Protein AF-A0A8H7ABP0-F1 (afdb_monomer_lite)

Sequence (298 aa):
MIPATPSRASLPRQNARRTTQRLSIVQRPTELKRESGHSTSSGRISKQDRQRINWAAEYSQHLEEQARLSRTAQESWFADISRELRLREEQQNELLELASEERDRLRAEEKERFLRLQEDQRAWQRAILAEAAERRRLEAEEAERLRRERLRECAVCLEEIDMGVMVEVPCTHWYCRTHLRGTSLRLPELSIAPRARLQQFPTCCLIFERRVDVGLTLHHPVKLASCQSHGYRLHCPAHVKSQVEDTNIQRLKTDLLVELEVESRGRSGDKRRDCLIFVLLYLIVYIVLSLWSQLRFG

Secondary structure (DSSP, 8-state):
-PPPPPP-------------------PPPP----------------HHHHHHHHHHHHHHHHHHHHHHHHHHHHHHHHHHHHHHHHHHHHHHHHHHHHHHHHHHHHHHHHHHHHHHHHHHHHHHHHHHHHHHHHHHHHHHHHHHHHHHHHEEE-TTT--EEEGGGEEE-TTS-EEEHHHHHH-S-----------S---------------------------------------------S-HHHHHHHHHHHHHHHHHHHHHTTS-HHHHHHHHHHHHHHHHHHHHHHHHHHHHH-

Radius of gyration: 58.81 Å; chains: 1; bounding box: 111×49×181 Å

pLDDT: mean 70.73, std 24.66, range [27.72, 98.44]

Organism: NCBI:txid364733

Structure (mmCIF, N/CA/C/O backbone):
data_AF-A0A8H7ABP0-F1
#
_entry.id   AF-A0A8H7ABP0-F1
#
loop_
_atom_site.group_PDB
_atom_site.id
_atom_site.type_symbol
_atom_site.label_atom_id
_atom_site.label_alt_id
_atom_site.label_comp_id
_atom_site.label_asym_id
_atom_site.label_entity_id
_atom_site.label_seq_id
_atom_site.pdbx_PDB_ins_code
_atom_site.Cartn_x
_atom_site.Cartn_y
_atom_site.Cartn_z
_atom_site.occupancy
_atom_site.B_iso_or_equiv
_atom_site.auth_seq_id
_atom_site.auth_comp_id
_atom_site.auth_asym_id
_atom_site.auth_atom_id
_atom_site.pdbx_PDB_model_num
ATOM 1 N N . MET A 1 1 ? 5.976 7.243 17.526 1.00 44.09 1 MET A N 1
ATOM 2 C CA . MET A 1 1 ? 7.218 7.739 16.899 1.00 44.09 1 MET A CA 1
ATOM 3 C C . MET A 1 1 ? 7.015 7.695 15.398 1.00 44.09 1 MET A C 1
ATOM 5 O O . MET A 1 1 ? 6.934 6.613 14.840 1.00 44.09 1 MET A O 1
ATOM 9 N N . ILE A 1 2 ? 6.793 8.855 14.784 1.00 41.03 2 ILE A N 1
ATOM 10 C CA . ILE A 1 2 ? 6.596 8.994 13.337 1.00 41.03 2 ILE A CA 1
ATOM 11 C C . ILE A 1 2 ? 7.986 9.282 12.761 1.00 41.03 2 ILE A C 1
ATOM 13 O O . ILE A 1 2 ? 8.600 10.252 13.212 1.00 41.03 2 ILE A O 1
ATOM 17 N N . PRO A 1 3 ? 8.530 8.462 11.847 1.00 49.78 3 PRO A N 1
ATOM 18 C CA . PRO A 1 3 ? 9.816 8.772 11.252 1.00 49.78 3 PRO A CA 1
ATOM 19 C C . PRO A 1 3 ? 9.667 10.032 10.399 1.00 49.78 3 PRO A C 1
ATOM 21 O O . PRO A 1 3 ? 8.786 10.131 9.544 1.00 49.78 3 PRO A O 1
ATOM 24 N N . ALA A 1 4 ? 10.516 11.016 10.688 1.00 45.12 4 ALA A N 1
ATOM 25 C CA . ALA A 1 4 ? 10.617 12.248 9.931 1.00 45.12 4 ALA A CA 1
ATOM 26 C C . ALA A 1 4 ? 10.899 11.919 8.458 1.00 45.12 4 ALA A C 1
ATOM 28 O O . ALA A 1 4 ? 11.888 11.268 8.126 1.00 45.12 4 ALA A O 1
ATOM 29 N N . THR A 1 5 ? 10.011 12.372 7.579 1.00 49.75 5 THR A N 1
ATOM 30 C CA . THR A 1 5 ? 10.200 12.348 6.128 1.00 49.75 5 THR A CA 1
ATOM 31 C C . THR A 1 5 ? 11.489 13.090 5.767 1.00 49.75 5 THR A C 1
ATOM 33 O O . THR A 1 5 ? 11.638 14.245 6.184 1.00 49.75 5 THR A O 1
ATOM 36 N N . PRO A 1 6 ? 12.413 12.493 4.992 1.00 53.75 6 PRO A N 1
ATOM 37 C CA . PRO A 1 6 ? 13.604 13.199 4.562 1.00 53.75 6 PRO A CA 1
ATOM 38 C C . PRO A 1 6 ? 13.204 14.339 3.626 1.00 53.75 6 PRO A C 1
ATOM 40 O O . PRO A 1 6 ? 12.490 14.164 2.636 1.00 53.75 6 PRO A O 1
ATOM 43 N N . SER A 1 7 ? 13.656 15.527 4.012 1.00 50.62 7 SER A N 1
ATOM 44 C CA . SER A 1 7 ? 13.467 16.779 3.302 1.00 50.62 7 SER A CA 1
ATOM 45 C C . SER A 1 7 ? 13.967 16.658 1.864 1.00 50.62 7 SER A C 1
ATOM 47 O O . SER A 1 7 ? 15.063 16.164 1.601 1.00 50.62 7 SER A O 1
ATOM 49 N N . ARG A 1 8 ? 13.114 17.112 0.947 1.00 44.94 8 ARG A N 1
ATOM 50 C CA . ARG A 1 8 ? 13.288 17.200 -0.503 1.00 44.94 8 ARG A CA 1
ATOM 51 C C . ARG A 1 8 ? 14.661 17.803 -0.832 1.00 44.94 8 ARG A C 1
ATOM 53 O O . ARG A 1 8 ? 14.837 19.018 -0.808 1.00 44.94 8 ARG A O 1
ATOM 60 N N . ALA A 1 9 ? 15.631 16.947 -1.140 1.00 46.09 9 ALA A N 1
ATOM 61 C CA . ALA A 1 9 ? 16.901 17.366 -1.706 1.00 46.09 9 ALA A CA 1
ATOM 62 C C . ALA A 1 9 ? 16.632 17.921 -3.109 1.00 46.09 9 ALA A C 1
ATOM 64 O O . ALA A 1 9 ? 16.287 17.197 -4.043 1.00 46.09 9 ALA A O 1
ATOM 65 N N . SER A 1 10 ? 16.735 19.238 -3.221 1.00 47.19 10 SER A N 1
ATOM 66 C CA . SER A 1 10 ? 16.724 19.990 -4.466 1.00 47.19 10 SER A CA 1
ATOM 67 C C . SER A 1 10 ? 17.838 19.463 -5.369 1.00 47.19 10 SER A C 1
ATOM 69 O O . SER A 1 10 ? 19.011 19.766 -5.160 1.00 47.19 10 SER A O 1
ATOM 71 N N . LEU A 1 11 ? 17.481 18.649 -6.363 1.00 48.25 11 LEU A N 1
ATOM 72 C CA . LEU A 1 11 ? 18.415 18.239 -7.406 1.00 48.25 11 LEU A CA 1
ATOM 73 C C . LEU A 1 11 ? 18.955 19.497 -8.107 1.00 48.25 11 LEU A C 1
ATOM 75 O O . LEU A 1 11 ? 18.164 20.376 -8.475 1.00 48.25 11 LEU A O 1
ATOM 79 N N . PRO A 1 12 ? 20.277 19.614 -8.314 1.00 46.94 12 PRO A N 1
ATOM 80 C CA . PRO A 1 12 ? 20.826 20.717 -9.075 1.00 46.94 12 PRO A CA 1
ATOM 81 C C . PRO A 1 12 ? 20.310 20.610 -10.511 1.00 46.94 12 PRO A C 1
ATOM 83 O O . PRO A 1 12 ? 20.531 19.609 -11.193 1.00 46.94 12 PRO A O 1
ATOM 86 N N . ARG A 1 13 ? 19.618 21.662 -10.968 1.00 49.16 13 ARG A N 1
ATOM 87 C CA . ARG A 1 13 ? 19.337 21.929 -12.383 1.00 49.16 13 ARG A CA 1
ATOM 88 C C . ARG A 1 13 ? 20.673 21.937 -13.126 1.00 49.16 13 ARG A C 1
ATOM 90 O O . ARG A 1 13 ? 21.340 22.966 -13.223 1.00 49.16 13 ARG A O 1
ATOM 97 N N . GLN A 1 14 ? 21.080 20.781 -13.635 1.00 46.44 14 GLN A N 1
ATOM 98 C CA . GLN A 1 14 ? 22.127 20.709 -14.632 1.00 46.44 14 GLN A CA 1
ATOM 99 C C . GLN A 1 14 ? 21.570 21.382 -15.877 1.00 46.44 14 GLN A C 1
ATOM 101 O O . GLN A 1 14 ? 20.680 20.872 -16.556 1.00 46.44 14 GLN A O 1
ATOM 106 N N . ASN A 1 15 ? 22.065 22.592 -16.118 1.00 47.31 15 ASN A N 1
ATOM 107 C CA . ASN A 1 15 ? 21.940 23.273 -17.386 1.00 47.31 15 ASN A CA 1
ATOM 108 C C . ASN A 1 15 ? 22.426 22.311 -18.470 1.00 47.31 15 ASN A C 1
ATOM 110 O O . ASN A 1 15 ? 23.631 22.139 -18.655 1.00 47.31 15 ASN A O 1
ATOM 114 N N . ALA A 1 16 ? 21.479 21.699 -19.178 1.00 51.75 16 ALA A N 1
ATOM 115 C CA . ALA A 1 16 ? 21.703 21.076 -20.464 1.00 51.75 16 ALA A CA 1
ATOM 116 C C . ALA A 1 16 ? 22.186 22.179 -21.413 1.00 51.75 16 ALA A C 1
ATOM 118 O O . ALA A 1 16 ? 21.412 22.801 -22.142 1.00 51.75 16 ALA A O 1
ATOM 119 N N . ARG A 1 17 ? 23.490 22.471 -21.360 1.00 50.91 17 ARG A N 1
ATOM 120 C CA . ARG A 1 17 ? 24.199 23.159 -22.427 1.00 50.91 17 ARG A CA 1
ATOM 121 C C . ARG A 1 17 ? 24.064 22.251 -23.638 1.00 50.91 17 ARG A C 1
ATOM 123 O O . ARG A 1 17 ? 24.854 21.337 -23.835 1.00 50.91 17 ARG A O 1
ATOM 130 N N . ARG A 1 18 ? 23.015 22.508 -24.420 1.00 48.19 18 ARG A N 1
ATOM 131 C CA . ARG A 1 18 ? 22.922 22.164 -25.833 1.00 48.19 18 ARG A CA 1
ATOM 132 C C . ARG A 1 18 ? 24.178 22.710 -26.503 1.00 48.19 18 ARG A C 1
ATOM 134 O O . ARG A 1 18 ? 24.207 23.841 -26.976 1.00 48.19 18 ARG A O 1
ATOM 141 N N . THR A 1 19 ? 25.222 21.901 -26.557 1.00 50.91 19 THR A N 1
ATOM 142 C CA . THR A 1 19 ? 26.190 21.941 -27.641 1.00 50.91 19 THR A CA 1
ATOM 143 C C . THR A 1 19 ? 25.444 21.475 -28.883 1.00 50.91 19 THR A C 1
ATOM 145 O O . THR A 1 19 ? 25.534 20.331 -29.314 1.00 50.91 19 THR A O 1
ATOM 148 N N . THR A 1 20 ? 24.662 22.379 -29.474 1.00 53.16 20 THR A N 1
ATOM 149 C CA . THR A 1 20 ? 24.392 22.332 -30.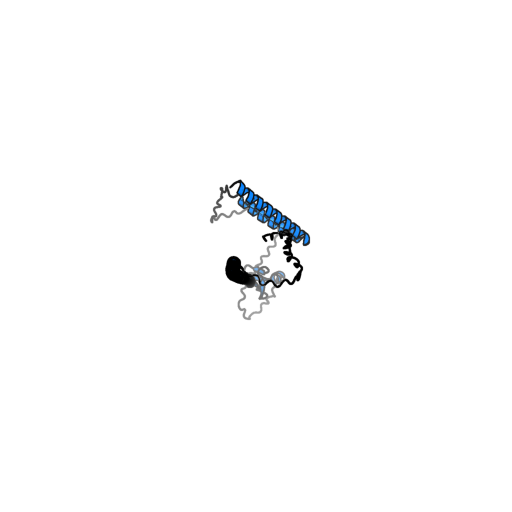907 1.00 53.16 20 THR A CA 1
ATOM 150 C C . THR A 1 20 ? 25.742 22.530 -31.585 1.00 53.16 20 THR A C 1
ATOM 152 O O . THR A 1 20 ? 26.124 23.653 -31.916 1.00 53.16 20 THR A O 1
ATOM 155 N N . GLN A 1 21 ? 26.513 21.447 -31.714 1.00 45.62 21 GLN A N 1
ATOM 156 C CA . GLN A 1 21 ? 27.584 21.386 -32.690 1.00 45.62 21 GLN A CA 1
ATOM 157 C C . GLN A 1 21 ? 26.910 21.602 -34.036 1.00 45.62 21 GLN A C 1
ATOM 159 O O . GLN A 1 21 ? 26.183 20.763 -34.563 1.00 45.62 21 GLN A O 1
ATOM 164 N N . ARG A 1 22 ? 27.089 22.827 -34.512 1.00 47.72 22 ARG A N 1
ATOM 165 C CA . ARG A 1 22 ? 26.776 23.302 -35.842 1.00 47.72 22 ARG A CA 1
ATOM 166 C C . ARG A 1 22 ? 27.575 22.404 -36.784 1.00 47.72 22 ARG A C 1
ATOM 168 O O . ARG A 1 22 ? 28.754 22.655 -37.008 1.00 47.72 22 ARG A O 1
ATOM 175 N N . LEU A 1 23 ? 26.963 21.313 -37.246 1.00 51.38 23 LEU A N 1
ATOM 176 C CA . LEU A 1 23 ? 27.492 20.526 -38.350 1.00 51.38 23 LEU A CA 1
ATOM 177 C C . LEU A 1 23 ? 27.651 21.505 -39.507 1.00 51.38 23 LEU A C 1
ATOM 179 O O . LEU A 1 23 ? 26.675 22.039 -40.037 1.00 51.38 23 LEU A O 1
ATOM 183 N N . SER A 1 24 ? 28.905 21.835 -39.786 1.00 46.03 24 SER A N 1
ATOM 184 C CA . SER A 1 24 ? 29.312 22.669 -40.896 1.00 46.03 24 SER A CA 1
ATOM 185 C C . SER A 1 24 ? 28.720 22.068 -42.156 1.00 46.03 24 SER A C 1
ATOM 187 O O . SER A 1 24 ? 29.074 20.962 -42.559 1.00 46.03 24 SER A O 1
ATOM 189 N N . ILE A 1 25 ? 27.787 22.817 -42.738 1.00 51.91 25 ILE A N 1
ATOM 190 C CA . ILE A 1 25 ? 27.328 22.677 -44.111 1.00 51.91 25 ILE A CA 1
ATOM 191 C C . ILE A 1 25 ? 28.587 22.517 -44.959 1.00 51.91 25 ILE A C 1
ATOM 193 O O . ILE A 1 25 ? 29.351 23.467 -45.127 1.00 51.91 25 ILE A O 1
ATOM 197 N N . VAL A 1 26 ? 28.828 21.295 -45.433 1.00 50.19 26 VAL A N 1
ATOM 198 C CA . VAL A 1 26 ? 29.791 21.027 -46.494 1.00 50.19 26 VAL A CA 1
ATOM 199 C C . VAL A 1 26 ? 29.291 21.837 -47.680 1.00 50.19 26 VAL A C 1
ATOM 201 O O . VAL A 1 26 ? 28.264 21.518 -48.283 1.00 50.19 26 VAL A O 1
ATOM 204 N N . GLN A 1 27 ? 29.950 22.969 -47.920 1.00 43.91 27 GLN A N 1
ATOM 205 C CA . GLN A 1 27 ? 29.676 23.837 -49.050 1.00 43.91 27 GLN A CA 1
ATOM 206 C C . GLN A 1 27 ? 29.772 22.982 -50.313 1.00 43.91 27 GLN A C 1
ATOM 208 O O . GLN A 1 27 ? 30.815 22.392 -50.597 1.00 43.91 27 GLN A O 1
ATOM 213 N N . ARG A 1 28 ? 28.656 22.879 -51.047 1.00 49.53 28 ARG A N 1
ATOM 214 C CA . ARG A 1 28 ? 28.658 22.337 -52.406 1.00 49.53 28 ARG A CA 1
ATOM 215 C C . ARG A 1 28 ? 29.726 23.095 -53.201 1.00 49.53 28 ARG A C 1
ATOM 217 O O . ARG A 1 28 ? 29.725 24.326 -53.128 1.00 49.53 28 ARG A O 1
ATOM 224 N N . PRO A 1 29 ? 30.603 22.407 -53.951 1.00 47.75 29 PRO A N 1
ATOM 225 C CA . PRO A 1 29 ? 31.518 23.084 -54.847 1.00 47.75 29 PRO A CA 1
ATOM 226 C C . PRO A 1 29 ? 30.701 23.956 -55.797 1.00 47.75 29 PRO A C 1
ATOM 228 O O . PRO A 1 29 ? 29.795 23.483 -56.486 1.00 47.75 29 PRO A O 1
ATOM 231 N N . THR A 1 30 ? 31.001 25.247 -55.749 1.00 50.84 30 THR A N 1
ATOM 232 C CA . THR A 1 30 ? 30.494 26.278 -56.642 1.00 50.84 30 THR A CA 1
ATOM 233 C C . THR A 1 30 ? 30.674 25.859 -58.092 1.00 50.84 30 THR A C 1
ATOM 235 O O . THR A 1 30 ? 31.717 25.335 -58.483 1.00 50.84 30 THR A O 1
ATOM 238 N N . GLU A 1 31 ? 29.620 26.116 -58.854 1.00 47.25 31 GLU A N 1
ATOM 239 C CA . GLU A 1 31 ? 29.464 25.937 -60.289 1.00 47.25 31 GLU A CA 1
ATOM 240 C C . GLU A 1 31 ? 30.758 26.230 -61.062 1.00 47.25 31 GLU A C 1
ATOM 242 O O . GLU A 1 31 ? 31.189 27.375 -61.213 1.00 47.25 31 GLU A O 1
ATOM 247 N N . LEU A 1 32 ? 31.370 25.171 -61.592 1.00 49.12 32 LEU A N 1
ATOM 248 C CA . LEU A 1 32 ? 32.322 25.292 -62.685 1.00 49.12 32 LEU A CA 1
ATOM 249 C C . LEU A 1 32 ? 31.561 25.854 -63.888 1.00 49.12 32 LEU A C 1
ATOM 251 O O . LEU A 1 32 ? 30.750 25.165 -64.511 1.00 49.12 32 LEU A O 1
ATOM 255 N N . LYS A 1 33 ? 31.821 27.135 -64.171 1.00 52.91 33 LYS A N 1
ATOM 256 C CA . LYS A 1 33 ? 31.511 27.831 -65.421 1.00 52.91 33 LYS A CA 1
ATOM 257 C C . LYS A 1 33 ? 31.665 26.865 -66.599 1.00 52.91 33 LYS A C 1
ATOM 259 O O . LYS A 1 33 ? 32.771 26.443 -66.930 1.00 52.91 33 LYS A O 1
ATOM 264 N N . ARG A 1 34 ? 30.539 26.532 -67.237 1.00 49.88 34 ARG A N 1
ATOM 265 C CA . ARG A 1 34 ? 30.502 25.917 -68.566 1.00 49.88 34 ARG A CA 1
ATOM 266 C C . ARG A 1 34 ? 31.052 26.931 -69.564 1.00 49.88 34 ARG A C 1
ATOM 268 O O . ARG A 1 34 ? 30.301 27.718 -70.128 1.00 49.88 34 ARG A O 1
ATOM 275 N N . GLU A 1 35 ? 32.359 26.910 -69.783 1.00 49.75 35 GLU A N 1
ATOM 276 C CA . GLU A 1 35 ? 32.931 27.464 -71.004 1.00 49.75 35 GLU A 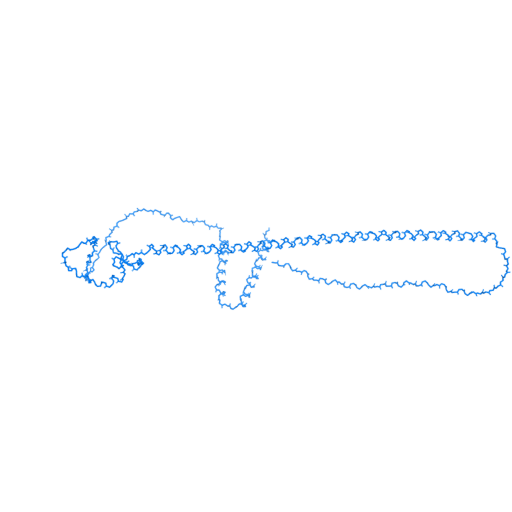CA 1
ATOM 277 C C . GLU A 1 35 ? 32.667 26.468 -72.134 1.00 49.75 35 GLU A C 1
ATOM 279 O O . GLU A 1 35 ? 33.360 25.473 -72.338 1.00 49.75 35 GLU A O 1
ATOM 284 N N . SER A 1 36 ? 31.564 26.716 -72.835 1.00 53.47 36 SER A N 1
ATOM 285 C CA . SER A 1 36 ? 31.189 26.066 -74.081 1.00 53.47 36 SER A CA 1
ATOM 286 C C . SER A 1 36 ? 32.113 26.534 -75.209 1.00 53.47 36 SER A C 1
ATOM 288 O O . SER A 1 36 ? 31.766 27.431 -75.973 1.00 53.47 36 SER A O 1
ATOM 290 N N . GLY A 1 37 ? 33.290 25.919 -75.316 1.00 49.00 37 GLY A N 1
ATOM 291 C CA . GLY A 1 37 ? 34.141 25.972 -76.502 1.00 49.00 37 GLY A CA 1
ATOM 292 C C . GLY A 1 37 ? 33.955 24.702 -77.328 1.00 49.00 37 GLY A C 1
ATOM 293 O O . GLY A 1 37 ? 34.506 23.657 -76.997 1.00 49.00 37 GLY A O 1
ATOM 294 N N . HIS A 1 38 ? 33.146 24.771 -78.385 1.00 53.97 38 HIS A N 1
ATOM 295 C CA . HIS A 1 38 ? 33.037 23.709 -79.382 1.00 53.97 38 HIS A CA 1
ATOM 296 C C . HIS A 1 38 ? 34.373 23.545 -80.122 1.00 53.97 38 HIS A C 1
ATOM 298 O O . HIS A 1 38 ? 34.728 24.367 -80.962 1.00 53.97 38 HIS A O 1
ATOM 304 N N . SER A 1 39 ? 35.083 22.449 -79.860 1.00 46.84 39 SER A N 1
ATOM 305 C CA . SER A 1 39 ? 36.036 21.868 -80.804 1.00 46.84 39 SER A CA 1
ATOM 306 C C . SER A 1 39 ? 35.695 20.388 -80.979 1.00 46.84 39 SER A C 1
ATOM 308 O O . SER A 1 39 ? 36.081 19.509 -80.213 1.00 46.84 39 SER A O 1
ATOM 310 N N . THR A 1 40 ? 34.896 20.099 -82.004 1.00 53.53 40 THR A N 1
ATOM 311 C CA . THR A 1 40 ? 34.613 18.738 -82.468 1.00 53.53 40 THR A CA 1
ATOM 312 C C . THR A 1 40 ? 35.857 18.173 -83.151 1.00 53.53 40 THR A C 1
ATOM 314 O O . THR A 1 40 ? 35.907 18.039 -84.371 1.00 53.53 40 THR A O 1
ATOM 317 N N . SER A 1 41 ? 36.892 17.863 -82.370 1.00 48.75 41 SER A N 1
ATOM 318 C CA . SER A 1 41 ? 37.949 16.961 -82.813 1.00 48.75 41 SER A CA 1
ATOM 319 C C . SER A 1 41 ? 37.571 15.558 -82.343 1.00 48.75 41 SER A C 1
ATOM 321 O O . SER A 1 41 ? 37.500 15.274 -81.149 1.00 48.75 41 SER A O 1
ATOM 323 N N . SER A 1 42 ? 37.237 14.686 -83.295 1.00 55.06 42 SER A N 1
ATOM 324 C CA . SER A 1 42 ? 36.991 13.259 -83.066 1.00 55.06 42 SER A CA 1
ATOM 325 C C . SER A 1 42 ? 38.315 12.577 -82.694 1.00 55.06 42 SER A C 1
ATOM 327 O O . SER A 1 42 ? 38.915 11.856 -83.494 1.00 55.06 42 SER A O 1
ATOM 329 N N . GLY A 1 43 ? 38.807 12.854 -81.486 1.00 57.06 43 GLY A N 1
ATOM 330 C CA . GLY A 1 43 ? 40.011 12.260 -80.930 1.00 57.06 43 GLY A CA 1
ATOM 331 C C . GLY A 1 43 ? 39.784 10.776 -80.671 1.00 57.06 43 GLY A C 1
ATOM 332 O O . GLY A 1 43 ? 38.929 10.395 -79.873 1.00 57.06 43 GLY A O 1
ATOM 333 N N . ARG A 1 44 ? 40.546 9.915 -81.354 1.00 71.62 44 ARG A N 1
ATOM 334 C CA . ARG A 1 44 ? 40.602 8.487 -81.024 1.00 71.62 44 ARG A CA 1
ATOM 335 C C . ARG A 1 44 ? 41.069 8.352 -79.574 1.00 71.62 44 ARG A C 1
ATOM 337 O O . ARG A 1 44 ? 42.236 8.586 -79.285 1.00 71.62 44 ARG A O 1
ATOM 344 N N . ILE A 1 45 ? 40.157 7.957 -78.688 1.00 75.50 45 ILE A N 1
ATOM 345 C CA . ILE A 1 45 ? 40.470 7.609 -77.298 1.00 75.50 45 ILE A CA 1
ATOM 346 C C . ILE A 1 45 ? 41.533 6.508 -77.316 1.00 75.50 45 ILE A C 1
ATOM 348 O O . ILE A 1 45 ? 41.327 5.456 -77.936 1.00 75.50 45 ILE A O 1
ATOM 352 N N . SER A 1 46 ? 42.665 6.757 -76.654 1.00 86.88 46 SER A N 1
ATOM 353 C CA . SER A 1 46 ? 43.754 5.787 -76.559 1.00 86.88 46 SER A CA 1
ATOM 354 C C . SER A 1 46 ? 43.272 4.515 -75.857 1.00 86.88 46 SER A C 1
ATOM 356 O O . SER A 1 46 ? 42.389 4.548 -74.996 1.00 86.88 46 SER A O 1
ATOM 358 N N . LYS A 1 47 ? 43.870 3.363 -76.183 1.00 88.12 47 LYS A N 1
ATOM 359 C CA . LYS A 1 47 ? 43.597 2.102 -75.466 1.00 88.12 47 LYS A CA 1
ATOM 360 C C . LYS A 1 47 ? 43.819 2.254 -73.955 1.00 88.12 47 LYS A C 1
ATOM 362 O O . LYS A 1 47 ? 43.066 1.679 -73.176 1.00 88.12 47 LYS A O 1
ATOM 367 N N . GLN A 1 48 ? 44.801 3.066 -73.562 1.00 88.62 48 GLN A N 1
ATOM 368 C CA . GLN A 1 48 ? 45.111 3.349 -72.163 1.00 88.62 48 GLN A CA 1
ATOM 369 C C . GLN A 1 48 ? 43.992 4.141 -71.467 1.00 88.62 48 GLN A C 1
ATOM 371 O O . GLN A 1 48 ? 43.636 3.833 -70.333 1.00 88.62 48 GLN A O 1
ATOM 376 N N . ASP A 1 49 ? 43.370 5.103 -72.153 1.00 88.69 49 ASP A N 1
ATOM 377 C CA . ASP A 1 49 ? 42.251 5.872 -71.595 1.00 88.69 49 ASP A CA 1
ATOM 378 C C . ASP A 1 49 ? 41.000 5.006 -71.433 1.00 88.69 49 ASP A C 1
ATOM 380 O O . ASP A 1 49 ? 40.315 5.102 -70.418 1.00 88.69 49 ASP A O 1
ATOM 384 N N . ARG A 1 50 ? 40.740 4.085 -72.374 1.00 87.06 50 ARG A N 1
ATOM 385 C CA . ARG A 1 50 ? 39.654 3.098 -72.225 1.00 87.06 50 ARG A CA 1
ATOM 386 C C . ARG A 1 50 ? 39.853 2.209 -70.997 1.00 87.06 50 ARG A C 1
ATOM 388 O O . ARG A 1 50 ? 38.898 1.965 -70.272 1.00 87.06 50 ARG A O 1
ATOM 395 N N . GLN A 1 51 ? 41.083 1.762 -70.737 1.00 92.81 51 GLN A N 1
ATOM 396 C CA . GLN A 1 51 ? 41.396 0.975 -69.539 1.00 92.81 51 GLN A CA 1
ATOM 397 C C . GLN A 1 51 ? 41.185 1.780 -68.253 1.00 92.81 51 GLN A C 1
ATOM 399 O O . GLN A 1 51 ? 40.610 1.258 -67.304 1.00 92.81 51 GLN A O 1
ATOM 404 N N . ARG A 1 52 ? 41.583 3.059 -68.227 1.00 92.44 52 ARG A N 1
ATOM 405 C CA . ARG A 1 52 ? 41.355 3.936 -67.068 1.00 92.44 52 ARG A CA 1
ATOM 406 C C . ARG A 1 52 ? 39.871 4.193 -66.814 1.00 92.44 52 ARG A C 1
ATOM 408 O O . ARG A 1 52 ? 39.464 4.197 -65.658 1.00 92.44 52 ARG A O 1
ATOM 415 N N . ILE A 1 53 ? 39.074 4.384 -67.868 1.00 91.38 53 ILE A N 1
ATOM 416 C CA . ILE A 1 53 ? 37.618 4.564 -67.760 1.00 91.38 53 ILE A CA 1
ATOM 417 C C . ILE A 1 53 ? 36.960 3.292 -67.216 1.00 91.38 53 ILE A C 1
ATOM 419 O O . ILE A 1 53 ? 36.175 3.381 -66.277 1.00 91.38 53 ILE A O 1
ATOM 423 N N . ASN A 1 54 ? 37.312 2.118 -67.749 1.00 94.69 54 ASN A N 1
ATOM 424 C CA . ASN A 1 54 ? 36.769 0.845 -67.268 1.00 94.69 54 ASN A CA 1
ATOM 425 C C . ASN A 1 54 ? 37.156 0.584 -65.808 1.00 94.69 54 ASN A C 1
ATOM 427 O O . ASN A 1 54 ? 36.290 0.274 -64.999 1.00 94.69 54 ASN A O 1
ATOM 431 N N . TRP A 1 55 ? 38.425 0.800 -65.451 1.00 95.81 55 TRP A N 1
ATOM 432 C CA . TRP A 1 55 ? 38.888 0.659 -64.072 1.00 95.81 55 TRP A CA 1
ATOM 433 C C . TRP A 1 55 ? 38.171 1.626 -63.118 1.00 95.81 55 TRP A C 1
ATOM 435 O O . TRP A 1 55 ? 37.760 1.231 -62.032 1.00 95.81 55 TRP A O 1
ATOM 445 N N . ALA A 1 56 ? 37.965 2.884 -63.524 1.00 95.12 56 ALA A N 1
ATOM 446 C CA . ALA A 1 56 ? 37.225 3.855 -62.721 1.00 95.12 56 ALA A CA 1
ATOM 447 C C . ALA A 1 56 ? 35.748 3.458 -62.547 1.00 95.12 56 ALA A C 1
ATOM 449 O O . ALA A 1 56 ? 35.201 3.632 -61.459 1.00 95.12 56 ALA A O 1
ATOM 450 N N . ALA A 1 57 ? 35.120 2.896 -63.586 1.00 95.06 57 ALA A N 1
ATOM 451 C CA . ALA A 1 57 ? 33.757 2.381 -63.515 1.00 95.06 57 ALA A CA 1
ATOM 452 C C . ALA A 1 57 ? 33.658 1.183 -62.555 1.00 95.06 57 ALA A C 1
ATOM 454 O O . ALA A 1 57 ? 32.828 1.204 -61.648 1.00 95.06 57 ALA A O 1
ATOM 455 N N . GLU A 1 58 ? 34.546 0.195 -62.681 1.00 96.69 58 GLU A N 1
ATOM 456 C CA . GLU A 1 58 ? 34.617 -0.966 -61.779 1.00 96.69 58 GLU A CA 1
ATOM 457 C C . GLU A 1 58 ? 34.862 -0.541 -60.324 1.00 96.69 58 GLU A C 1
ATOM 459 O O . GLU A 1 58 ? 34.180 -1.000 -59.407 1.00 96.69 58 GLU A O 1
ATOM 464 N N . TYR A 1 59 ? 35.782 0.400 -60.100 1.00 96.06 59 TYR A N 1
ATOM 465 C CA . TYR A 1 59 ? 36.059 0.931 -58.768 1.00 96.06 59 TYR A CA 1
ATOM 466 C C . TYR A 1 59 ? 34.859 1.693 -58.185 1.00 96.06 59 TYR A C 1
ATOM 468 O O . TYR A 1 59 ? 34.538 1.529 -57.008 1.00 96.06 59 TYR A O 1
ATOM 476 N N . SER A 1 60 ? 34.153 2.488 -58.999 1.00 95.62 60 SER A N 1
ATOM 477 C CA . SER A 1 60 ? 32.935 3.181 -58.556 1.00 95.62 60 SER A CA 1
ATOM 478 C C . SER A 1 60 ? 31.822 2.205 -58.168 1.00 95.62 60 SER A C 1
ATOM 480 O O . SER A 1 60 ? 31.222 2.374 -57.110 1.00 95.62 60 SER A O 1
ATOM 482 N N . GLN A 1 61 ? 31.626 1.129 -58.940 1.00 96.62 61 GLN A N 1
ATOM 483 C CA . GLN A 1 61 ? 30.672 0.068 -58.605 1.00 96.62 61 GLN A CA 1
ATOM 484 C C . GLN A 1 61 ? 31.041 -0.629 -57.293 1.00 96.62 61 GLN A C 1
ATOM 486 O O . GLN A 1 61 ? 30.171 -0.876 -56.461 1.00 96.62 61 GLN A O 1
ATOM 491 N N . HIS A 1 62 ? 32.329 -0.899 -57.065 1.00 97.00 62 HIS A N 1
ATOM 492 C CA . HIS A 1 62 ? 32.792 -1.484 -55.807 1.00 97.00 62 HIS A CA 1
ATOM 493 C C . HIS A 1 62 ? 32.509 -0.568 -54.602 1.00 97.00 62 HIS A C 1
ATOM 495 O O . HIS A 1 62 ? 32.061 -1.040 -53.557 1.00 97.00 62 HIS A O 1
ATOM 501 N N . LEU A 1 63 ? 32.738 0.744 -54.729 1.00 96.88 63 LEU A N 1
ATOM 502 C CA . LEU A 1 63 ? 32.426 1.705 -53.664 1.00 96.88 63 LEU A CA 1
ATOM 503 C C . LEU A 1 63 ? 30.920 1.821 -53.404 1.00 96.88 63 LEU A C 1
ATOM 505 O O . LEU A 1 63 ? 30.506 1.902 -52.247 1.00 96.88 63 LEU A O 1
ATOM 509 N N . GLU A 1 64 ? 30.100 1.815 -54.455 1.00 97.31 64 GLU A N 1
ATOM 510 C CA . GLU A 1 64 ? 28.641 1.823 -54.327 1.00 97.31 64 GLU A CA 1
ATOM 511 C C . GLU A 1 64 ? 28.131 0.566 -53.619 1.00 97.31 64 GLU A C 1
ATOM 513 O O . GLU A 1 64 ? 27.296 0.670 -52.717 1.00 97.31 64 GLU A O 1
ATOM 518 N N . GLU A 1 65 ? 28.674 -0.604 -53.962 1.00 97.12 65 GLU A N 1
ATOM 519 C CA . GLU A 1 65 ? 28.324 -1.864 -53.310 1.00 97.12 65 GLU A CA 1
ATOM 520 C C . GLU A 1 65 ? 28.758 -1.871 -51.840 1.00 97.12 65 GLU A C 1
ATOM 522 O O . GLU A 1 65 ? 27.968 -2.218 -50.962 1.00 97.12 65 GLU A O 1
ATOM 527 N N . GLN A 1 66 ? 29.964 -1.385 -51.532 1.00 97.44 66 GLN A N 1
ATOM 528 C CA . GLN A 1 66 ? 30.429 -1.254 -50.151 1.00 97.44 66 GLN A CA 1
ATOM 529 C C . GLN A 1 66 ? 29.546 -0.290 -49.340 1.00 97.44 66 GLN A C 1
ATOM 531 O O . GLN A 1 66 ? 29.192 -0.592 -48.199 1.00 97.44 66 GLN A O 1
ATOM 536 N N . ALA A 1 67 ? 29.133 0.836 -49.931 1.00 97.06 67 ALA A N 1
ATOM 537 C CA . ALA A 1 67 ? 28.217 1.791 -49.306 1.00 97.06 67 ALA A CA 1
ATOM 538 C C . ALA A 1 67 ? 26.787 1.240 -49.159 1.00 97.06 67 ALA A C 1
ATOM 540 O O . ALA A 1 67 ? 26.033 1.655 -48.273 1.00 97.06 67 ALA A O 1
ATOM 541 N N . ARG A 1 68 ? 26.368 0.324 -50.037 1.00 97.88 68 ARG A N 1
ATOM 542 C CA . ARG A 1 68 ? 25.095 -0.393 -49.915 1.00 97.88 68 ARG A CA 1
ATOM 543 C C . ARG A 1 68 ? 25.146 -1.367 -48.743 1.00 97.88 68 ARG A C 1
ATOM 545 O O . ARG A 1 68 ? 24.291 -1.275 -47.867 1.00 97.88 68 ARG A O 1
ATOM 552 N N . LEU A 1 69 ? 26.182 -2.203 -48.679 1.00 97.62 69 LEU A N 1
ATOM 553 C CA . LEU A 1 69 ? 26.392 -3.166 -47.596 1.00 97.62 69 LEU A CA 1
ATOM 554 C C . LEU A 1 69 ? 26.528 -2.480 -46.231 1.00 97.62 69 LEU A C 1
ATOM 556 O O . LEU A 1 69 ? 25.945 -2.939 -45.248 1.00 97.62 69 LEU A O 1
ATOM 560 N N . SER A 1 70 ? 27.241 -1.351 -46.161 1.00 97.31 70 SER A N 1
ATOM 561 C CA . SER A 1 70 ? 27.374 -0.593 -44.915 1.00 97.31 70 SER A CA 1
ATOM 562 C C . SER A 1 70 ? 26.040 -0.008 -44.451 1.00 97.31 70 SER A C 1
ATOM 564 O O . SER A 1 70 ? 25.753 -0.039 -43.258 1.00 97.31 70 SER A O 1
ATOM 566 N N . ARG A 1 71 ? 25.204 0.494 -45.373 1.00 97.94 71 ARG A N 1
ATOM 567 C CA . ARG A 1 71 ? 23.864 1.006 -45.043 1.00 97.94 71 ARG A CA 1
ATOM 568 C C . ARG A 1 71 ? 22.953 -0.101 -44.536 1.00 97.94 71 ARG A C 1
ATOM 570 O O . ARG A 1 71 ? 22.358 0.065 -43.479 1.00 97.94 71 ARG A O 1
ATOM 577 N N . THR A 1 72 ? 22.912 -1.246 -45.215 1.00 97.44 72 THR A N 1
ATOM 578 C CA . THR A 1 72 ? 22.095 -2.382 -44.766 1.00 97.44 72 THR A CA 1
ATOM 579 C C . THR A 1 72 ? 22.549 -2.911 -43.407 1.00 97.44 72 THR A C 1
ATOM 581 O O . THR A 1 72 ? 21.710 -3.213 -42.565 1.00 97.44 72 THR A O 1
ATOM 584 N N . ALA A 1 73 ? 23.863 -2.967 -43.157 1.00 97.69 73 ALA A N 1
ATOM 585 C CA . ALA A 1 73 ? 24.405 -3.375 -41.860 1.00 97.69 73 ALA A CA 1
ATOM 586 C C . ALA A 1 73 ? 24.078 -2.362 -40.750 1.00 97.69 73 ALA A C 1
ATOM 588 O O . ALA A 1 73 ? 23.783 -2.739 -39.617 1.00 97.69 73 ALA A O 1
ATOM 589 N N . GLN A 1 74 ? 24.105 -1.066 -41.069 1.00 97.69 74 GLN A N 1
ATOM 590 C CA . GLN A 1 74 ? 23.733 -0.010 -40.134 1.00 97.69 74 GLN A CA 1
ATOM 591 C C . GLN A 1 74 ? 22.231 -0.047 -39.812 1.00 97.69 74 GLN A C 1
ATOM 593 O O . GLN A 1 74 ? 21.850 0.078 -38.650 1.00 97.69 74 GLN A O 1
ATOM 598 N N . GLU A 1 75 ? 21.378 -0.251 -40.815 1.00 97.69 75 GLU A N 1
ATOM 599 C CA . GLU A 1 75 ? 19.928 -0.387 -40.645 1.00 97.69 75 GLU A CA 1
ATOM 600 C C . GLU A 1 75 ? 19.566 -1.616 -39.807 1.00 97.69 75 GLU A C 1
ATOM 602 O O . GLU A 1 75 ? 18.765 -1.496 -38.877 1.00 97.69 75 GLU A O 1
ATOM 607 N N . SER A 1 76 ? 20.188 -2.773 -40.066 1.00 98.19 76 SER A N 1
ATOM 608 C CA . SER A 1 76 ? 19.961 -3.976 -39.257 1.00 98.19 76 SER A CA 1
ATOM 609 C C . SER A 1 76 ? 20.413 -3.772 -37.813 1.00 98.19 76 SER A C 1
ATOM 611 O O . SER A 1 76 ? 19.676 -4.097 -36.888 1.00 98.19 76 SER A O 1
ATOM 613 N N . TRP A 1 77 ? 21.576 -3.148 -37.609 1.00 97.69 77 TRP A N 1
ATOM 614 C CA . TRP A 1 77 ? 22.082 -2.839 -36.274 1.00 97.69 77 TRP A CA 1
ATOM 615 C C . TRP A 1 77 ? 21.145 -1.902 -35.496 1.00 97.69 77 TRP A C 1
ATOM 617 O O . TRP A 1 77 ? 20.831 -2.163 -34.334 1.00 97.69 77 TRP A O 1
ATOM 627 N N . PHE A 1 78 ? 20.625 -0.846 -36.134 1.00 98.31 78 PHE A N 1
ATOM 628 C CA . PHE A 1 78 ? 19.637 0.032 -35.500 1.00 98.31 78 PHE A CA 1
ATOM 629 C C . PHE A 1 78 ? 18.313 -0.677 -35.208 1.00 98.31 78 PHE A C 1
ATOM 631 O O . PHE A 1 78 ? 17.698 -0.404 -34.172 1.00 98.31 78 PHE A O 1
ATOM 638 N N . ALA A 1 79 ? 17.862 -1.570 -36.091 1.00 98.06 79 ALA A N 1
ATOM 639 C CA . ALA A 1 79 ? 16.654 -2.358 -35.873 1.00 98.06 79 ALA A CA 1
ATOM 640 C C . ALA A 1 79 ? 16.804 -3.294 -34.663 1.00 98.06 79 ALA A C 1
ATOM 642 O O . ALA A 1 79 ? 15.882 -3.386 -33.849 1.00 98.06 79 ALA A O 1
ATOM 643 N N . ASP A 1 80 ? 17.969 -3.925 -34.506 1.00 98.19 80 ASP A N 1
ATOM 644 C CA . ASP A 1 80 ? 18.263 -4.815 -33.383 1.00 98.19 80 ASP A CA 1
ATOM 645 C C . ASP A 1 80 ? 18.343 -4.046 -32.058 1.00 98.19 80 ASP A C 1
ATOM 647 O O . ASP A 1 80 ? 17.668 -4.418 -31.097 1.00 98.19 80 ASP A O 1
ATOM 651 N N . ILE A 1 81 ? 19.048 -2.909 -32.019 1.00 98.19 81 ILE A N 1
ATOM 652 C CA . ILE A 1 81 ? 19.081 -2.039 -30.829 1.00 98.19 81 ILE A CA 1
ATOM 653 C C . ILE A 1 81 ? 17.681 -1.549 -30.466 1.00 98.19 81 ILE A C 1
ATOM 655 O O . ILE A 1 81 ? 17.292 -1.560 -29.299 1.00 98.19 81 ILE A O 1
ATOM 659 N N . SER A 1 82 ? 16.899 -1.129 -31.461 1.00 98.12 82 SER A N 1
ATOM 660 C CA . SER A 1 82 ? 15.534 -0.652 -31.231 1.00 98.12 82 SER A CA 1
ATOM 661 C C . SER A 1 82 ? 14.634 -1.753 -30.672 1.00 98.12 82 SER A C 1
ATOM 663 O O . SER A 1 82 ? 13.730 -1.460 -29.892 1.00 98.12 82 SER A O 1
ATOM 665 N N . ARG A 1 83 ? 14.858 -3.012 -31.067 1.00 98.44 83 ARG A N 1
ATOM 666 C CA . ARG A 1 83 ? 14.149 -4.171 -30.518 1.00 98.44 83 ARG A CA 1
ATOM 667 C C . ARG A 1 83 ? 14.566 -4.438 -29.075 1.00 98.44 83 ARG A C 1
ATOM 669 O O . ARG A 1 83 ? 13.702 -4.630 -28.228 1.00 98.44 83 ARG A O 1
ATOM 676 N N . GLU A 1 84 ? 15.864 -4.408 -28.791 1.00 98.31 84 GLU A N 1
ATOM 677 C CA . GLU A 1 84 ? 16.384 -4.638 -27.441 1.00 98.31 84 GLU A CA 1
ATOM 678 C C . GLU A 1 84 ? 15.889 -3.578 -26.449 1.00 98.31 84 GLU A C 1
ATOM 680 O O . GLU A 1 84 ? 15.490 -3.909 -25.333 1.00 98.31 84 GLU A O 1
ATOM 685 N N . LEU A 1 85 ? 15.848 -2.308 -26.860 1.00 98.19 85 LEU A N 1
ATOM 686 C CA . LEU A 1 85 ? 15.327 -1.228 -26.021 1.00 98.19 85 LEU A CA 1
ATOM 687 C C . LEU A 1 85 ? 13.840 -1.407 -25.698 1.00 98.19 85 LEU A C 1
ATOM 689 O O . LEU A 1 85 ? 13.465 -1.225 -24.543 1.00 98.19 85 LEU A O 1
ATOM 693 N N . ARG A 1 86 ? 13.016 -1.819 -26.673 1.00 98.19 86 ARG A N 1
ATOM 694 C CA . ARG A 1 86 ? 11.593 -2.116 -26.428 1.00 98.19 86 ARG A CA 1
ATOM 695 C C . ARG A 1 86 ? 11.412 -3.261 -25.442 1.00 98.19 86 ARG A C 1
ATOM 697 O O . ARG A 1 86 ? 10.642 -3.123 -24.504 1.00 98.19 86 ARG A O 1
ATOM 704 N N . LEU A 1 87 ? 12.175 -4.344 -25.597 1.00 98.19 87 LEU A N 1
ATOM 705 C CA . LEU A 1 87 ? 12.117 -5.477 -24.670 1.00 98.19 87 LEU A CA 1
ATOM 706 C C . LEU A 1 87 ? 12.499 -5.066 -23.242 1.00 98.19 87 LEU A C 1
ATOM 708 O O . LEU A 1 87 ? 11.867 -5.498 -22.284 1.00 98.19 87 LEU A O 1
ATOM 712 N N . ARG A 1 88 ? 13.511 -4.205 -23.082 1.00 97.62 88 ARG A N 1
ATOM 713 C CA . ARG A 1 88 ? 13.888 -3.681 -21.759 1.00 97.62 88 ARG A CA 1
ATOM 714 C C . ARG A 1 88 ? 12.811 -2.778 -21.163 1.00 97.62 88 ARG A C 1
ATOM 716 O O . ARG A 1 88 ? 12.591 -2.833 -19.958 1.00 97.62 88 ARG A O 1
ATOM 723 N N . GLU A 1 89 ? 12.166 -1.949 -21.976 1.00 97.94 89 GLU A N 1
ATOM 724 C CA . GLU A 1 89 ? 11.062 -1.091 -21.536 1.00 97.94 89 GLU A CA 1
ATOM 725 C C . GLU A 1 89 ? 9.844 -1.923 -21.111 1.00 97.94 89 GLU A C 1
ATOM 727 O O . GLU A 1 89 ? 9.289 -1.688 -20.041 1.00 97.94 89 GLU A O 1
ATOM 732 N N . GLU A 1 90 ? 9.482 -2.948 -21.885 1.00 97.94 90 GLU A N 1
ATOM 733 C CA . GLU A 1 90 ? 8.422 -3.903 -21.542 1.00 97.94 90 GLU A CA 1
ATOM 734 C C . GLU A 1 90 ? 8.720 -4.614 -20.214 1.00 97.94 90 GLU A C 1
ATOM 736 O O . GLU A 1 90 ? 7.878 -4.609 -19.318 1.00 97.94 90 GLU A O 1
ATOM 741 N N . GLN A 1 91 ? 9.945 -5.120 -20.031 1.00 98.25 91 GLN A N 1
ATOM 742 C CA . GLN A 1 91 ? 10.374 -5.739 -18.770 1.00 98.25 91 GLN A CA 1
ATOM 743 C C . GLN A 1 91 ? 10.322 -4.766 -17.584 1.00 98.25 91 GLN A C 1
ATOM 745 O O . GLN A 1 91 ? 9.946 -5.149 -16.476 1.00 98.25 91 GLN A O 1
ATOM 750 N N . GLN A 1 92 ? 10.700 -3.500 -17.783 1.00 97.69 92 GLN A N 1
ATOM 751 C CA . GLN A 1 92 ? 10.602 -2.491 -16.727 1.00 97.69 92 GLN A CA 1
ATOM 752 C C . GLN A 1 92 ? 9.149 -2.183 -16.367 1.00 97.69 92 GLN A C 1
ATOM 754 O O . GLN A 1 92 ? 8.836 -2.055 -15.184 1.00 97.69 92 GLN A O 1
ATOM 759 N N . ASN A 1 93 ? 8.268 -2.090 -17.362 1.00 98.06 93 ASN A N 1
ATOM 760 C CA . ASN A 1 93 ? 6.849 -1.846 -17.137 1.00 98.06 93 ASN A CA 1
ATOM 761 C C . ASN A 1 93 ? 6.193 -3.009 -16.383 1.00 98.06 93 ASN A C 1
ATOM 763 O O . ASN A 1 93 ? 5.477 -2.758 -15.418 1.00 98.06 93 ASN A O 1
ATOM 767 N N . GLU A 1 94 ? 6.511 -4.256 -16.737 1.00 98.19 94 GLU A N 1
ATOM 768 C CA . GLU A 1 94 ? 6.015 -5.448 -16.035 1.00 98.19 94 GLU A CA 1
ATOM 769 C C . GLU A 1 94 ? 6.459 -5.467 -14.562 1.00 98.19 94 GLU A C 1
ATOM 771 O O . GLU A 1 94 ? 5.654 -5.687 -13.658 1.00 98.19 94 GLU A O 1
ATOM 776 N N . LEU A 1 95 ? 7.727 -5.144 -14.281 1.00 98.19 95 LEU A N 1
ATOM 777 C CA . LEU A 1 95 ? 8.220 -5.046 -12.902 1.00 98.19 95 LEU A CA 1
ATOM 778 C C . LEU A 1 95 ? 7.524 -3.937 -12.101 1.00 98.19 95 LEU A C 1
ATOM 780 O O . LEU A 1 95 ? 7.260 -4.107 -10.909 1.00 98.19 95 LEU A O 1
ATOM 784 N N . LEU A 1 96 ? 7.239 -2.795 -12.732 1.00 97.94 96 LEU A N 1
ATOM 785 C CA . LEU A 1 96 ? 6.511 -1.699 -12.092 1.00 97.94 96 LEU A CA 1
ATOM 786 C C . LEU A 1 96 ? 5.053 -2.072 -11.812 1.00 97.94 96 LEU A C 1
ATOM 788 O O . LEU A 1 96 ? 4.531 -1.703 -10.758 1.00 97.94 96 LEU A O 1
ATOM 792 N N . GLU A 1 97 ? 4.416 -2.808 -12.719 1.00 98.00 97 GLU A N 1
ATOM 793 C CA . GLU A 1 97 ? 3.057 -3.312 -12.548 1.00 98.00 97 GLU A CA 1
ATOM 794 C C . GLU A 1 97 ? 2.991 -4.297 -11.378 1.00 98.00 97 GLU A C 1
ATOM 796 O O . GLU A 1 97 ? 2.249 -4.045 -10.427 1.00 98.00 97 GLU A O 1
ATOM 801 N N . LEU A 1 98 ? 3.871 -5.304 -11.346 1.00 98.06 98 LEU A N 1
ATOM 802 C CA . LEU A 1 98 ? 3.980 -6.249 -10.229 1.00 98.06 98 LEU A CA 1
ATOM 803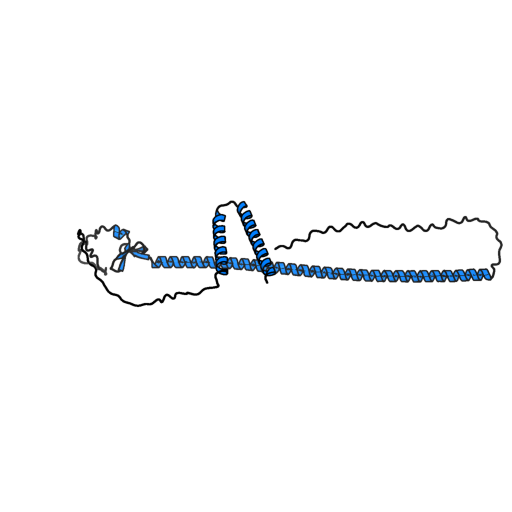 C C . LEU A 1 98 ? 4.238 -5.543 -8.888 1.00 98.06 98 LEU A C 1
ATOM 805 O O . LEU A 1 98 ? 3.613 -5.860 -7.875 1.00 98.06 98 LEU A O 1
ATOM 809 N N . ALA A 1 99 ? 5.122 -4.541 -8.865 1.00 97.56 99 ALA A N 1
ATOM 810 C CA . ALA A 1 99 ? 5.374 -3.751 -7.662 1.00 97.56 99 ALA A CA 1
ATOM 811 C C . ALA A 1 99 ? 4.144 -2.934 -7.226 1.00 97.56 99 ALA A C 1
ATOM 813 O O . ALA A 1 99 ? 3.933 -2.707 -6.030 1.00 97.56 99 ALA A O 1
ATOM 814 N N . SER A 1 100 ? 3.334 -2.468 -8.180 1.00 97.44 100 SER A N 1
ATOM 815 C CA . SER A 1 100 ? 2.102 -1.735 -7.893 1.00 97.44 100 SER A CA 1
ATOM 816 C C . SER A 1 100 ? 1.020 -2.644 -7.309 1.00 97.44 100 SER A C 1
ATOM 818 O O . SER A 1 100 ? 0.421 -2.278 -6.295 1.00 97.44 100 SER A O 1
ATOM 820 N N . GLU A 1 101 ? 0.855 -3.846 -7.866 1.00 98.12 101 GLU A N 1
ATOM 821 C CA . GLU A 1 101 ? -0.084 -4.854 -7.379 1.00 98.12 101 GLU A CA 1
ATOM 822 C C . GLU A 1 101 ? 0.272 -5.306 -5.965 1.00 98.12 101 GLU A C 1
ATOM 824 O O . GLU A 1 101 ? -0.591 -5.341 -5.088 1.00 98.12 101 GLU A O 1
ATOM 829 N N . GLU A 1 102 ? 1.551 -5.589 -5.710 1.00 97.31 102 GLU A N 1
ATOM 830 C CA . GLU A 1 102 ? 2.011 -6.010 -4.387 1.00 97.31 102 GLU A CA 1
ATOM 831 C C . GLU A 1 102 ? 1.789 -4.910 -3.344 1.00 97.31 102 GLU A C 1
ATOM 833 O O . GLU A 1 102 ? 1.309 -5.159 -2.237 1.00 97.31 102 GLU A O 1
ATOM 838 N N . ARG A 1 103 ? 2.045 -3.650 -3.709 1.00 97.06 103 ARG A N 1
ATOM 839 C CA . ARG A 1 103 ? 1.759 -2.511 -2.832 1.00 97.06 103 ARG A CA 1
ATOM 840 C C . ARG A 1 103 ? 0.270 -2.400 -2.507 1.00 97.06 103 ARG A C 1
ATOM 842 O O . ARG A 1 103 ? -0.080 -2.055 -1.378 1.00 97.06 103 ARG A O 1
ATOM 849 N N . ASP A 1 104 ? -0.604 -2.653 -3.473 1.00 97.88 104 ASP A N 1
ATOM 850 C CA . ASP A 1 104 ? -2.046 -2.576 -3.255 1.00 97.88 104 ASP A CA 1
ATOM 851 C C . ASP A 1 104 ? -2.571 -3.770 -2.443 1.00 97.88 104 ASP A C 1
ATOM 853 O O . ASP A 1 104 ? -3.430 -3.574 -1.580 1.00 97.88 104 ASP A O 1
ATOM 857 N N . ARG A 1 105 ? -1.979 -4.964 -2.597 1.00 98.00 105 ARG A N 1
ATOM 858 C CA . ARG A 1 105 ? -2.215 -6.114 -1.705 1.00 98.00 105 ARG A CA 1
ATOM 859 C C . ARG A 1 105 ? -1.836 -5.796 -0.262 1.00 98.00 105 ARG A C 1
ATOM 861 O O . ARG A 1 105 ? -2.665 -5.961 0.629 1.00 98.00 105 ARG A O 1
ATOM 868 N N . LEU A 1 106 ? -0.643 -5.247 -0.033 1.00 97.81 106 LEU A N 1
ATOM 869 C CA . LEU A 1 106 ? -0.192 -4.867 1.309 1.00 97.81 106 LEU A CA 1
ATOM 870 C C . LEU A 1 106 ? -1.106 -3.813 1.948 1.00 97.81 106 LEU A C 1
ATOM 872 O O . LEU A 1 106 ? -1.473 -3.939 3.114 1.00 97.81 106 LEU A O 1
ATOM 876 N N . ARG A 1 107 ? -1.550 -2.805 1.186 1.00 97.31 107 ARG A N 1
ATOM 877 C CA . ARG A 1 107 ? -2.526 -1.817 1.678 1.00 97.31 107 ARG A CA 1
ATOM 878 C C . ARG A 1 107 ? -3.870 -2.450 2.031 1.00 97.31 107 ARG A C 1
ATOM 880 O O . ARG A 1 107 ? -4.504 -2.024 2.997 1.00 97.31 107 ARG A O 1
ATOM 887 N N . ALA A 1 108 ? -4.330 -3.422 1.245 1.00 97.75 108 ALA A N 1
ATOM 888 C CA . ALA A 1 108 ? -5.569 -4.139 1.525 1.00 97.75 108 ALA A CA 1
ATOM 889 C C . ALA A 1 108 ? -5.449 -4.959 2.818 1.00 97.75 108 ALA A C 1
ATOM 891 O O . ALA A 1 108 ? -6.326 -4.856 3.677 1.00 97.75 108 ALA A O 1
ATOM 892 N N . GLU A 1 109 ? -4.338 -5.675 3.004 1.00 97.94 109 GLU A N 1
ATOM 893 C CA . GLU A 1 109 ? -4.054 -6.407 4.241 1.00 97.94 109 GLU A CA 1
ATOM 894 C C . GLU A 1 109 ? -3.950 -5.483 5.459 1.00 97.94 109 GLU A C 1
ATOM 896 O O . GLU A 1 109 ? -4.534 -5.767 6.504 1.00 97.94 109 GLU A O 1
ATOM 901 N N . GLU A 1 110 ? -3.236 -4.358 5.353 1.00 97.12 110 GLU A N 1
ATOM 902 C CA . GLU A 1 110 ? -3.140 -3.374 6.439 1.00 97.12 110 GLU A CA 1
ATOM 903 C C . GLU A 1 110 ? -4.515 -2.817 6.815 1.00 97.12 110 GLU A C 1
ATOM 905 O O . GLU A 1 110 ? -4.848 -2.713 8.000 1.00 97.12 110 GLU A O 1
ATOM 910 N N . LYS A 1 111 ? -5.345 -2.505 5.813 1.00 98.12 111 LYS A N 1
ATOM 911 C CA . LYS A 1 111 ? -6.714 -2.032 6.027 1.00 98.12 111 LYS A CA 1
ATOM 912 C C . LYS A 1 111 ? -7.569 -3.094 6.714 1.00 98.12 111 LYS A C 1
ATOM 914 O O . LYS A 1 111 ? -8.324 -2.759 7.624 1.00 98.12 111 LYS A O 1
ATOM 919 N N . GLU A 1 112 ? -7.446 -4.357 6.323 1.00 97.69 112 GLU A N 1
ATOM 920 C CA . GLU A 1 112 ? -8.168 -5.456 6.961 1.00 97.69 112 GLU A CA 1
ATOM 921 C C . GLU A 1 112 ? -7.722 -5.662 8.415 1.00 97.69 112 GLU A C 1
ATOM 923 O O . GLU A 1 112 ? -8.563 -5.753 9.310 1.00 97.69 112 GLU A O 1
ATOM 928 N N . ARG A 1 113 ? -6.410 -5.654 8.685 1.00 97.69 113 ARG A N 1
ATOM 929 C CA . ARG A 1 113 ? -5.870 -5.739 10.053 1.00 97.69 113 ARG A CA 1
ATOM 930 C C . ARG A 1 113 ? -6.385 -4.601 10.928 1.00 97.69 113 ARG A C 1
ATOM 932 O O . ARG A 1 113 ? -6.766 -4.833 12.073 1.00 97.69 113 ARG A O 1
ATOM 939 N N . PHE A 1 114 ? -6.434 -3.386 10.386 1.00 97.81 114 PHE A N 1
ATOM 940 C CA . PHE A 1 114 ? -6.974 -2.232 11.095 1.00 97.81 114 PHE A CA 1
ATOM 941 C C . PHE A 1 114 ? -8.466 -2.392 11.417 1.00 97.81 114 PHE A C 1
ATOM 943 O O . PHE A 1 114 ? -8.881 -2.111 12.541 1.00 97.81 114 PHE A O 1
ATOM 950 N N . LEU A 1 115 ? -9.269 -2.875 10.462 1.00 97.94 115 LEU A N 1
ATOM 951 C CA . LEU A 1 115 ? -10.697 -3.127 10.680 1.00 97.94 115 LEU A CA 1
ATOM 952 C C . LEU A 1 115 ? -10.927 -4.197 11.752 1.00 97.94 115 LEU A C 1
ATOM 954 O O . LEU A 1 115 ? -11.720 -3.966 12.662 1.00 97.94 115 LEU A O 1
ATOM 958 N N . ARG A 1 116 ? -10.178 -5.306 11.714 1.00 97.31 116 ARG A N 1
ATOM 959 C CA . ARG A 1 116 ? -10.250 -6.357 12.743 1.00 97.31 116 ARG A CA 1
ATOM 960 C C . ARG A 1 116 ? -9.902 -5.816 14.131 1.00 97.31 116 ARG A C 1
ATOM 962 O O . ARG A 1 116 ? -10.656 -6.023 15.072 1.00 97.31 116 ARG A O 1
ATOM 969 N N . LEU A 1 117 ? -8.827 -5.032 14.248 1.00 97.88 117 LEU A N 1
ATOM 970 C CA . LEU A 1 117 ? -8.447 -4.405 15.520 1.00 97.88 117 LEU A CA 1
ATOM 971 C C . LEU A 1 117 ? -9.546 -3.465 16.048 1.00 97.88 117 LEU A C 1
ATOM 973 O O . LEU A 1 117 ? -9.804 -3.405 17.251 1.00 97.88 117 LEU A O 1
ATOM 977 N N . GLN A 1 118 ? -10.208 -2.727 15.154 1.00 97.69 118 GLN A N 1
ATOM 978 C CA . GLN A 1 118 ? -11.315 -1.849 15.524 1.00 97.69 118 GLN A CA 1
ATOM 979 C C . GLN A 1 118 ? -12.547 -2.642 15.987 1.00 97.69 118 GLN A C 1
ATOM 981 O O . GLN A 1 118 ? -13.217 -2.238 16.942 1.00 97.69 118 GLN A O 1
ATOM 986 N N . GLU A 1 119 ? -12.862 -3.756 15.329 1.00 97.81 119 GLU A N 1
ATOM 987 C CA . GLU A 1 119 ? -13.944 -4.657 15.731 1.00 97.81 119 GLU A CA 1
ATOM 988 C C . GLU A 1 119 ? -13.668 -5.305 17.088 1.00 97.81 119 GLU A C 1
ATOM 990 O O . GLU A 1 119 ? -14.547 -5.270 17.953 1.00 97.81 119 GLU A O 1
ATOM 995 N N . ASP A 1 120 ? -12.443 -5.778 17.318 1.00 97.56 120 ASP A N 1
ATOM 996 C CA . ASP A 1 120 ? -12.001 -6.329 18.601 1.00 97.56 120 ASP A CA 1
ATOM 997 C C . ASP A 1 120 ? -12.106 -5.285 19.717 1.00 97.56 120 ASP A C 1
ATOM 999 O O . ASP A 1 120 ? -12.643 -5.563 20.791 1.00 97.56 120 ASP A O 1
ATOM 1003 N N . GLN A 1 121 ? -11.691 -4.040 19.457 1.00 97.62 121 GLN A N 1
ATOM 1004 C CA . GLN A 1 121 ? -11.824 -2.952 20.425 1.00 97.62 121 GLN A CA 1
ATOM 1005 C C . GLN A 1 121 ? -13.295 -2.665 20.762 1.00 97.62 121 GLN A C 1
ATOM 1007 O O . GLN A 1 121 ? -13.644 -2.475 21.930 1.00 97.62 121 GLN A O 1
ATOM 1012 N N . ARG A 1 122 ? -14.184 -2.661 19.761 1.00 97.62 122 ARG A N 1
ATOM 1013 C CA . ARG A 1 122 ? -15.631 -2.486 19.975 1.00 97.62 122 ARG A CA 1
ATOM 1014 C C . ARG A 1 122 ? -16.246 -3.676 20.709 1.00 97.62 122 ARG A C 1
ATOM 1016 O O . ARG A 1 122 ? -17.148 -3.488 21.523 1.00 97.62 122 ARG A O 1
ATOM 1023 N N . ALA A 1 123 ? -15.803 -4.897 20.424 1.00 97.94 123 ALA A N 1
ATOM 1024 C CA . ALA A 1 123 ? -16.241 -6.097 21.129 1.00 97.94 123 ALA A CA 1
ATOM 1025 C C . ALA A 1 123 ? -15.817 -6.051 22.602 1.00 97.94 123 ALA A C 1
ATOM 1027 O O . ALA A 1 123 ? -16.656 -6.249 23.478 1.00 97.94 123 ALA A O 1
ATOM 1028 N N . TRP A 1 124 ? -14.567 -5.678 22.876 1.00 96.88 124 TRP A N 1
ATOM 1029 C CA . TRP A 1 124 ? -14.045 -5.503 24.229 1.00 96.88 124 TRP A CA 1
ATOM 1030 C C . TRP A 1 124 ? -14.805 -4.425 25.014 1.00 96.88 124 TRP A C 1
ATOM 1032 O O . TRP A 1 124 ? -15.229 -4.663 26.143 1.00 96.88 124 TRP A O 1
ATOM 1042 N N . GLN A 1 125 ? -15.078 -3.268 24.401 1.00 97.44 125 GLN A N 1
ATOM 1043 C CA . GLN A 1 125 ? -15.894 -2.221 25.029 1.00 97.44 125 GLN A CA 1
ATOM 1044 C C . GLN A 1 125 ? -17.314 -2.704 25.349 1.00 97.44 125 GLN A C 1
ATOM 1046 O O . GLN A 1 125 ? -17.826 -2.436 26.436 1.00 97.44 125 GLN A O 1
ATOM 1051 N N . ARG A 1 126 ? -17.952 -3.441 24.429 1.00 97.50 126 ARG A N 1
ATOM 1052 C CA . ARG A 1 126 ? -19.276 -4.032 24.673 1.00 97.50 126 ARG A CA 1
ATOM 1053 C C . ARG A 1 126 ? -19.243 -5.049 25.812 1.00 97.50 126 ARG A C 1
ATOM 1055 O O . ARG A 1 126 ? -20.159 -5.040 26.627 1.00 97.50 126 ARG A O 1
ATOM 1062 N N . ALA A 1 127 ? -18.198 -5.871 25.893 1.00 97.12 127 ALA A N 1
ATOM 1063 C CA . ALA A 1 127 ? -18.029 -6.840 26.971 1.00 97.12 127 ALA A CA 1
ATOM 1064 C C . ALA A 1 127 ? -17.901 -6.149 28.337 1.00 97.12 127 ALA A C 1
ATOM 1066 O O . ALA A 1 127 ? -18.607 -6.522 29.268 1.00 97.12 127 ALA A O 1
ATOM 1067 N N . ILE A 1 128 ? -17.100 -5.083 28.438 1.00 97.06 128 ILE A N 1
ATOM 1068 C CA . ILE A 1 128 ? -16.967 -4.301 29.679 1.00 97.06 128 ILE A CA 1
ATOM 1069 C C . ILE A 1 128 ? -18.295 -3.675 30.095 1.00 97.06 128 ILE A C 1
ATOM 1071 O O . ILE A 1 128 ? -18.661 -3.713 31.268 1.00 97.06 128 ILE A O 1
ATOM 1075 N N . LEU A 1 129 ? -19.028 -3.085 29.149 1.00 97.00 129 LEU A N 1
ATOM 1076 C CA . LEU A 1 129 ? -20.323 -2.477 29.450 1.00 97.00 129 LEU A CA 1
ATOM 1077 C C . LEU A 1 129 ? -21.352 -3.522 29.896 1.00 97.00 129 LEU A C 1
ATOM 1079 O O . LEU A 1 129 ? -22.122 -3.252 30.816 1.00 97.00 129 LEU A O 1
ATOM 1083 N N . ALA A 1 130 ? -21.348 -4.707 29.281 1.00 96.69 130 ALA A N 1
ATOM 1084 C CA . ALA A 1 130 ? -22.204 -5.817 29.681 1.00 96.69 130 ALA A CA 1
ATOM 1085 C C . ALA A 1 130 ? -21.846 -6.333 31.084 1.00 96.69 130 ALA A C 1
ATOM 1087 O O . ALA A 1 130 ? -22.737 -6.485 31.916 1.00 96.69 130 ALA A O 1
ATOM 1088 N N . GLU A 1 131 ? -20.557 -6.518 31.387 1.00 96.44 131 GLU A N 1
ATOM 1089 C CA . GLU A 1 131 ? -20.102 -6.936 32.718 1.00 96.44 131 GLU A CA 1
ATOM 1090 C C . GLU A 1 131 ? -20.466 -5.899 33.791 1.00 96.44 131 GLU A C 1
ATOM 1092 O O . GLU A 1 131 ? -20.961 -6.248 34.862 1.00 96.44 131 GLU A O 1
ATOM 1097 N N . ALA A 1 132 ? -20.287 -4.607 33.500 1.00 96.25 132 ALA A N 1
ATOM 1098 C CA . ALA A 1 132 ? -20.665 -3.535 34.415 1.00 96.25 132 ALA A CA 1
ATOM 1099 C C . ALA A 1 132 ? -22.185 -3.476 34.653 1.00 96.25 132 ALA A C 1
ATOM 1101 O O . ALA A 1 132 ? -22.621 -3.190 35.769 1.00 96.25 132 ALA A O 1
ATOM 1102 N N . ALA A 1 133 ? -22.997 -3.738 33.625 1.00 96.19 133 ALA A N 1
ATOM 1103 C CA . ALA A 1 133 ? -24.449 -3.812 33.762 1.00 96.19 133 ALA A CA 1
ATOM 1104 C C . ALA A 1 133 ? -24.878 -5.013 34.619 1.00 96.19 133 ALA A C 1
ATOM 1106 O O . ALA A 1 133 ? -25.748 -4.862 35.476 1.00 96.19 133 ALA A O 1
ATOM 1107 N N . GLU A 1 134 ? -24.237 -6.167 34.434 1.00 95.81 134 GLU A N 1
ATOM 1108 C CA . GLU A 1 134 ? -24.526 -7.374 35.208 1.00 95.81 134 GLU A CA 1
ATOM 1109 C C . GLU A 1 134 ? -24.112 -7.224 36.675 1.00 95.81 134 GLU A C 1
ATOM 1111 O O . GLU A 1 134 ? -24.908 -7.497 37.570 1.00 95.81 134 GLU A O 1
ATOM 1116 N N . ARG A 1 135 ? -22.922 -6.670 36.948 1.00 94.31 135 ARG A N 1
ATOM 1117 C CA . ARG A 1 135 ? -22.501 -6.344 38.321 1.00 94.31 135 ARG A CA 1
ATOM 1118 C C . ARG A 1 135 ? -23.502 -5.435 39.027 1.00 94.31 135 ARG A C 1
ATOM 1120 O O . ARG A 1 135 ? -23.870 -5.713 40.161 1.00 94.31 135 ARG A O 1
ATOM 1127 N N . ARG A 1 136 ? -24.000 -4.392 38.352 1.00 94.00 136 ARG A N 1
ATOM 1128 C CA . ARG A 1 136 ? -25.018 -3.495 38.928 1.00 94.00 136 ARG A CA 1
ATOM 1129 C C . ARG A 1 136 ? -26.336 -4.206 39.222 1.00 94.00 136 ARG A C 1
ATOM 1131 O O . ARG A 1 136 ? -26.997 -3.855 40.195 1.00 94.00 136 ARG A O 1
ATOM 1138 N N . ARG A 1 137 ? -26.736 -5.173 38.390 1.00 95.44 137 ARG A N 1
ATOM 1139 C CA . ARG A 1 137 ? -27.925 -5.996 38.655 1.00 95.44 137 ARG A CA 1
ATOM 1140 C C . ARG A 1 137 ? -27.729 -6.856 39.895 1.00 95.44 137 ARG A C 1
ATOM 1142 O O . ARG A 1 137 ? -28.566 -6.794 40.789 1.00 95.44 137 ARG A O 1
ATOM 1149 N N . LEU A 1 138 ? -26.605 -7.563 39.981 1.00 95.25 138 LEU A N 1
ATOM 1150 C CA . LEU A 1 138 ? -26.276 -8.398 41.136 1.00 95.25 138 LEU A CA 1
ATOM 1151 C C . LEU A 1 138 ? -26.186 -7.570 42.427 1.00 95.25 138 LEU A C 1
ATOM 1153 O O . LEU A 1 138 ? -26.790 -7.938 43.427 1.00 95.25 138 LEU A O 1
ATOM 1157 N N . GLU A 1 139 ? -25.523 -6.412 42.401 1.00 94.50 139 GLU A N 1
ATOM 1158 C CA . GLU A 1 139 ? -25.448 -5.503 43.555 1.00 94.50 139 GLU A CA 1
ATOM 1159 C C . GLU A 1 139 ? -26.836 -5.017 44.006 1.00 94.50 139 GLU A C 1
ATOM 1161 O O . GLU A 1 139 ? -27.103 -4.935 45.206 1.00 94.50 139 GLU A O 1
ATOM 1166 N N . ALA A 1 140 ? -27.743 -4.723 43.067 1.00 93.38 140 ALA A N 1
ATOM 1167 C CA . ALA A 1 140 ? -29.112 -4.323 43.387 1.00 93.38 140 ALA A CA 1
ATOM 1168 C C . ALA A 1 140 ? -29.931 -5.478 43.991 1.00 93.38 140 ALA A C 1
ATOM 1170 O O . ALA A 1 140 ? -30.670 -5.268 44.955 1.00 93.38 140 ALA A O 1
ATOM 1171 N N . GLU A 1 141 ? -29.786 -6.695 43.462 1.00 93.50 141 GLU A N 1
ATOM 1172 C CA . GLU A 1 141 ? -30.437 -7.893 44.000 1.00 93.50 141 GLU A CA 1
ATOM 1173 C C . GLU A 1 141 ? -29.922 -8.239 45.403 1.00 93.50 141 GLU A C 1
ATOM 1175 O O . GLU A 1 141 ? -30.718 -8.533 46.298 1.00 93.50 141 GLU A O 1
ATOM 1180 N N . GLU A 1 142 ? -28.612 -8.142 45.640 1.00 93.00 142 GLU A N 1
ATOM 1181 C CA . GLU A 1 142 ? -28.031 -8.354 46.967 1.00 93.00 142 GLU A CA 1
ATOM 1182 C C . GLU A 1 142 ? -28.449 -7.272 47.964 1.00 93.00 142 GLU A C 1
ATOM 1184 O O . GLU A 1 142 ? -28.752 -7.588 49.117 1.00 93.00 142 GLU A O 1
ATOM 1189 N N . ALA A 1 143 ? -28.524 -6.009 47.535 1.00 90.31 143 ALA A N 1
ATOM 1190 C CA . ALA A 1 143 ? -29.010 -4.919 48.374 1.00 90.31 143 ALA A CA 1
ATOM 1191 C C . ALA A 1 143 ? -30.479 -5.123 48.780 1.00 90.31 143 ALA A C 1
ATOM 1193 O O . ALA A 1 143 ? -30.830 -4.901 49.941 1.00 90.31 143 ALA A O 1
ATOM 1194 N N . GLU A 1 144 ? -31.330 -5.586 47.860 1.00 88.75 144 GLU A N 1
ATOM 1195 C CA . GLU A 1 144 ? -32.734 -5.896 48.143 1.00 88.75 144 GLU A CA 1
ATOM 1196 C C . GLU A 1 144 ? -32.876 -7.150 49.024 1.00 88.75 144 GLU A C 1
ATOM 1198 O O . GLU A 1 144 ? -33.684 -7.154 49.955 1.00 88.75 144 GLU A O 1
ATOM 1203 N N . ARG A 1 145 ? -32.044 -8.183 48.821 1.00 92.06 145 ARG A N 1
ATOM 1204 C CA . ARG A 1 145 ? -31.969 -9.351 49.719 1.00 92.06 145 ARG A CA 1
ATOM 1205 C C . ARG A 1 145 ? -31.615 -8.921 51.144 1.00 92.06 145 ARG A C 1
ATOM 1207 O O . ARG A 1 145 ? -32.356 -9.225 52.076 1.00 92.06 145 ARG A O 1
ATOM 1214 N N . LEU A 1 146 ? -30.544 -8.141 51.306 1.00 89.19 146 LEU A N 1
ATOM 1215 C CA . LEU A 1 146 ? -30.110 -7.596 52.599 1.00 89.19 146 LEU A CA 1
ATOM 1216 C C . LEU A 1 146 ? -31.152 -6.663 53.224 1.00 89.19 146 LEU A C 1
ATOM 1218 O O . LEU A 1 146 ? -31.256 -6.573 54.448 1.00 89.19 146 LEU A O 1
ATOM 1222 N N . ARG A 1 147 ? -31.916 -5.925 52.411 1.00 84.75 147 ARG A N 1
ATOM 1223 C CA . ARG A 1 147 ? -33.038 -5.119 52.899 1.00 84.75 147 ARG A CA 1
ATOM 1224 C C . ARG A 1 147 ? -34.117 -6.021 53.494 1.00 84.75 147 ARG A C 1
ATOM 1226 O O . ARG A 1 147 ? -34.480 -5.804 54.641 1.00 84.75 147 ARG A O 1
ATOM 1233 N N . ARG A 1 148 ? -34.567 -7.052 52.773 1.00 85.56 148 ARG A N 1
ATOM 1234 C CA . ARG A 1 148 ? -35.599 -7.994 53.250 1.00 85.56 148 ARG A CA 1
ATOM 1235 C C . ARG A 1 148 ? -35.167 -8.766 54.490 1.00 85.56 148 ARG A C 1
ATOM 1237 O O . ARG A 1 148 ? -35.946 -8.896 55.424 1.00 85.56 148 ARG A O 1
ATOM 1244 N N . GLU A 1 149 ? -33.915 -9.214 54.549 1.00 87.19 149 GLU A N 1
ATOM 1245 C CA . GLU A 1 149 ? -33.372 -9.895 55.732 1.00 87.19 149 GLU A CA 1
ATOM 1246 C C . GLU A 1 149 ? -33.397 -9.008 56.988 1.00 87.19 149 GLU A C 1
ATOM 1248 O O . GLU A 1 149 ? -33.593 -9.524 58.094 1.00 87.19 149 GLU A O 1
ATOM 1253 N N . ARG A 1 150 ? -33.236 -7.686 56.818 1.00 86.06 150 ARG A N 1
ATOM 1254 C CA . ARG A 1 150 ? -33.264 -6.684 57.894 1.00 86.06 150 ARG A CA 1
ATOM 1255 C C . ARG A 1 150 ? -34.652 -6.163 58.249 1.00 86.06 150 ARG A C 1
ATOM 1257 O O . ARG A 1 150 ? -34.765 -5.433 59.230 1.00 86.06 150 ARG A O 1
ATOM 1264 N N . LEU A 1 151 ? -35.688 -6.510 57.493 1.00 88.06 151 LEU A N 1
ATOM 1265 C CA . LEU A 1 151 ? -37.058 -6.149 57.833 1.00 88.06 151 LEU A CA 1
ATOM 1266 C C . LEU A 1 151 ? -37.624 -7.161 58.836 1.00 88.06 151 LEU A C 1
ATOM 1268 O O . LEU A 1 151 ? -37.457 -8.379 58.704 1.00 88.06 151 LEU A O 1
ATOM 1272 N N . ARG A 1 152 ? -38.267 -6.646 59.883 1.00 87.38 152 ARG A N 1
ATOM 1273 C CA . ARG A 1 152 ? -39.039 -7.428 60.852 1.00 87.38 152 ARG A CA 1
ATOM 1274 C C . ARG A 1 152 ? -40.382 -6.750 61.069 1.00 87.38 152 ARG A C 1
ATOM 1276 O O . ARG A 1 152 ? -40.478 -5.525 61.047 1.00 87.38 152 ARG A O 1
ATOM 1283 N N . GLU A 1 153 ? -41.414 -7.550 61.286 1.00 89.00 153 GLU A N 1
ATOM 1284 C CA . GLU A 1 153 ? -42.738 -7.033 61.612 1.00 89.00 153 GLU A CA 1
ATOM 1285 C C . GLU A 1 153 ? -42.757 -6.516 63.052 1.00 89.00 153 GLU A C 1
ATOM 1287 O O . GLU A 1 153 ? -42.284 -7.172 63.986 1.00 89.00 153 GLU A O 1
ATOM 1292 N N . CYS A 1 154 ? -43.312 -5.323 63.254 1.00 86.81 154 CYS A N 1
ATOM 1293 C CA . CYS A 1 154 ? -43.583 -4.841 64.598 1.00 86.81 154 CYS A CA 1
ATOM 1294 C C . CYS A 1 154 ? -44.717 -5.656 65.230 1.00 86.81 154 CYS A C 1
ATOM 1296 O O . CYS A 1 154 ? -45.818 -5.697 64.693 1.00 86.81 154 CYS A O 1
ATOM 1298 N N . ALA A 1 155 ? -44.504 -6.184 66.437 1.00 86.12 155 ALA A N 1
ATOM 1299 C CA . ALA A 1 155 ? -45.504 -6.988 67.153 1.00 86.12 155 ALA A CA 1
ATOM 1300 C C . ALA A 1 155 ? -46.835 -6.260 67.471 1.00 86.12 155 ALA A C 1
ATOM 1302 O O . ALA A 1 155 ? -47.785 -6.898 67.914 1.00 86.12 155 ALA A O 1
ATOM 1303 N N . VAL A 1 156 ? -46.905 -4.934 67.284 1.00 85.44 156 VAL A N 1
ATOM 1304 C CA . VAL A 1 156 ? -48.089 -4.108 67.585 1.00 85.44 156 VAL A CA 1
ATOM 1305 C C . VAL A 1 156 ? -48.821 -3.672 66.317 1.00 85.44 156 VAL A C 1
ATOM 1307 O O . VAL A 1 156 ? -50.011 -3.940 66.191 1.00 85.44 156 VAL A O 1
ATOM 1310 N N . CYS A 1 157 ? -48.141 -2.992 65.385 1.00 86.19 157 CYS A N 1
ATOM 1311 C CA . CYS A 1 157 ? -48.775 -2.513 64.149 1.00 86.19 157 CYS A CA 1
ATOM 1312 C C . CYS A 1 157 ? -48.678 -3.483 62.973 1.00 86.19 157 CYS A C 1
ATOM 1314 O O . CYS A 1 157 ? -49.309 -3.226 61.955 1.00 86.19 157 CYS A O 1
ATOM 1316 N N . LEU A 1 158 ? -47.905 -4.567 63.103 1.00 86.81 158 LEU A N 1
ATOM 1317 C CA . LEU A 1 158 ? -47.647 -5.552 62.045 1.00 86.81 158 LEU A CA 1
ATOM 1318 C C . LEU A 1 158 ? -46.995 -4.956 60.783 1.00 86.81 158 LEU A C 1
ATOM 1320 O O . LEU A 1 158 ? -46.971 -5.588 59.735 1.00 86.81 158 LEU A O 1
ATOM 1324 N N . GLU A 1 159 ? -46.444 -3.742 60.870 1.00 89.06 159 GLU A N 1
ATOM 1325 C CA . GLU A 1 159 ? -45.706 -3.115 59.772 1.00 89.06 159 GLU A CA 1
ATOM 1326 C C . GLU A 1 159 ? -44.262 -3.633 59.729 1.00 89.06 159 GLU A C 1
ATOM 1328 O O . GLU A 1 159 ? -43.608 -3.759 60.773 1.00 89.06 159 GLU A O 1
ATOM 1333 N N . GLU A 1 160 ? -43.752 -3.889 58.521 1.00 87.06 160 GLU A N 1
ATOM 1334 C CA . GLU A 1 160 ? -42.348 -4.229 58.280 1.00 87.06 160 GLU A CA 1
ATOM 1335 C C . GLU A 1 160 ? -41.457 -3.002 58.473 1.00 87.06 160 GLU A C 1
ATOM 1337 O O . GLU A 1 160 ? -41.547 -2.010 57.743 1.00 87.06 160 GLU A O 1
ATOM 1342 N N . ILE A 1 161 ? -40.576 -3.064 59.468 1.00 86.00 161 ILE A N 1
ATOM 1343 C CA . ILE A 1 161 ? -39.690 -1.961 59.834 1.00 86.00 161 ILE A CA 1
ATOM 1344 C C . ILE A 1 161 ? -38.250 -2.483 59.890 1.00 86.00 161 ILE A C 1
ATOM 1346 O O . ILE A 1 161 ? -37.993 -3.642 60.213 1.00 86.00 161 ILE A O 1
ATOM 1350 N N . ASP A 1 162 ? -37.294 -1.631 59.515 1.00 86.75 162 ASP A N 1
ATOM 1351 C CA . ASP A 1 162 ? -35.868 -1.967 59.541 1.00 86.75 162 ASP A CA 1
ATOM 1352 C C . ASP A 1 162 ? -35.407 -2.215 60.988 1.00 86.75 162 ASP A C 1
ATOM 1354 O O . ASP A 1 162 ? -35.596 -1.363 61.865 1.00 86.75 162 ASP A O 1
ATOM 1358 N N . MET A 1 163 ? -34.772 -3.364 61.243 1.00 83.94 163 MET A N 1
ATOM 1359 C CA . MET A 1 163 ? -34.245 -3.732 62.563 1.00 83.94 163 MET A CA 1
ATOM 1360 C C . MET A 1 163 ? -33.336 -2.652 63.172 1.00 83.94 163 MET A C 1
ATOM 1362 O O . MET A 1 163 ? -33.319 -2.502 64.390 1.00 83.94 163 MET A O 1
ATOM 1366 N N . GLY A 1 164 ? -32.627 -1.851 62.365 1.00 83.75 164 GLY A N 1
ATOM 1367 C CA . GLY A 1 164 ? -31.772 -0.756 62.839 1.00 83.75 164 GLY A CA 1
ATOM 1368 C C . GLY A 1 164 ? -32.522 0.379 63.554 1.00 83.75 164 GLY A C 1
ATOM 1369 O O . GLY A 1 164 ? -31.913 1.162 64.286 1.00 83.75 164 GLY A O 1
ATOM 1370 N N . VAL A 1 165 ? -33.844 0.471 63.375 1.00 83.50 165 VAL A N 1
ATOM 1371 C CA . VAL A 1 165 ? -34.730 1.440 64.049 1.00 83.50 165 VAL A CA 1
ATOM 1372 C C . VAL A 1 165 ? -35.753 0.785 64.975 1.00 83.50 165 VAL A C 1
ATOM 1374 O O . VAL A 1 165 ? -36.519 1.493 65.641 1.00 83.50 165 VAL A O 1
ATOM 1377 N N . MET A 1 166 ? -35.744 -0.542 65.068 1.00 84.56 166 MET A N 1
ATOM 1378 C CA . MET A 1 166 ? -36.534 -1.297 66.032 1.00 84.56 166 MET A CA 1
ATOM 1379 C C . MET A 1 166 ? -35.740 -1.537 67.317 1.00 84.56 166 MET A C 1
ATOM 1381 O O . MET A 1 166 ? -34.529 -1.334 67.386 1.00 84.56 166 MET A O 1
ATOM 1385 N N . VAL A 1 167 ? -36.446 -1.925 68.372 1.00 83.00 167 VAL A N 1
ATOM 1386 C CA . VAL A 1 167 ? -35.837 -2.349 69.632 1.00 83.00 167 VAL A CA 1
ATOM 1387 C C . VAL A 1 167 ? -36.261 -3.785 69.882 1.00 83.00 167 VAL A C 1
ATOM 1389 O O . VAL A 1 167 ? -37.457 -4.092 69.904 1.00 83.00 167 VAL A O 1
ATOM 1392 N N . GLU A 1 168 ? -35.269 -4.647 70.057 1.00 82.44 168 GLU A N 1
ATOM 1393 C CA . GLU A 1 168 ? -35.471 -6.006 70.533 1.00 82.44 168 GLU A CA 1
ATOM 1394 C C . GLU A 1 168 ? -35.678 -5.974 72.047 1.00 82.44 168 GLU A C 1
ATOM 1396 O O . GLU A 1 168 ? -34.898 -5.373 72.790 1.00 82.44 168 GLU A O 1
ATOM 1401 N N . VAL A 1 169 ? -36.752 -6.606 72.509 1.00 79.12 169 VAL A N 1
ATOM 1402 C CA . VAL A 1 169 ? -36.993 -6.839 73.937 1.00 79.12 169 VAL A CA 1
ATOM 1403 C C . VAL A 1 169 ? -36.679 -8.302 74.277 1.00 79.12 169 VAL A C 1
ATOM 1405 O O . VAL A 1 169 ? -36.716 -9.151 73.386 1.00 79.12 169 VAL A O 1
ATOM 1408 N N . PRO A 1 170 ? -36.419 -8.649 75.553 1.00 78.56 170 PRO A N 1
ATOM 1409 C CA . PRO A 1 170 ? -35.927 -9.977 75.949 1.00 78.56 170 PRO A CA 1
ATOM 1410 C C . PRO A 1 170 ? -36.794 -11.175 75.530 1.00 78.56 170 PRO A C 1
ATOM 1412 O O . PRO A 1 170 ? -36.345 -12.313 75.605 1.00 78.56 170 PRO A O 1
ATOM 1415 N N . CYS A 1 171 ? -38.038 -10.947 75.104 1.00 79.88 171 CYS A N 1
ATOM 1416 C CA . CYS A 1 171 ? -38.960 -11.984 74.659 1.00 79.88 171 CYS A CA 1
ATOM 1417 C C . CYS A 1 171 ? -38.906 -12.278 73.146 1.00 79.88 171 CYS A C 1
ATOM 1419 O O . CYS A 1 171 ? -39.893 -12.775 72.619 1.00 79.88 171 CYS A O 1
ATOM 1421 N N . THR A 1 172 ? -37.802 -12.005 72.435 1.00 80.38 172 THR A N 1
ATOM 1422 C CA . THR A 1 172 ? -37.603 -12.258 70.978 1.00 80.38 172 THR A CA 1
ATOM 1423 C C . THR A 1 172 ? -38.532 -11.487 70.025 1.00 80.38 172 THR A C 1
ATOM 1425 O O . THR A 1 172 ? -38.488 -11.676 68.811 1.00 80.38 172 THR A O 1
ATOM 1428 N N . HIS A 1 173 ? -39.359 -10.585 70.557 1.00 87.00 173 HIS A N 1
ATOM 1429 C CA . HIS A 1 173 ? -40.264 -9.743 69.778 1.00 87.00 173 HIS A CA 1
ATOM 1430 C C . HIS A 1 173 ? -39.606 -8.400 69.437 1.00 87.00 173 HIS A C 1
ATOM 1432 O O . HIS A 1 173 ? -38.872 -7.826 70.247 1.00 87.00 173 HIS A O 1
ATOM 1438 N N . TRP A 1 174 ? -39.938 -7.867 68.261 1.00 88.19 174 TRP A N 1
ATOM 1439 C CA . TRP A 1 174 ? -39.440 -6.584 67.773 1.00 88.19 174 TRP A CA 1
ATOM 1440 C C . TRP A 1 174 ? -40.537 -5.521 67.810 1.00 88.19 174 TRP A C 1
ATOM 1442 O O . TRP A 1 174 ? -41.669 -5.737 67.370 1.00 88.19 174 TRP A O 1
ATOM 1452 N N . TYR A 1 175 ? -40.193 -4.340 68.320 1.00 85.31 175 TYR A N 1
ATOM 1453 C CA . TYR A 1 175 ? -41.108 -3.205 68.415 1.00 85.31 175 TYR A CA 1
ATOM 1454 C C . TYR A 1 175 ? -40.505 -1.991 67.721 1.00 85.31 175 TYR A C 1
ATOM 1456 O O . TYR A 1 175 ? -39.313 -1.705 67.857 1.00 85.31 175 TYR A O 1
ATOM 1464 N N . CYS A 1 176 ? -41.325 -1.235 66.998 1.00 88.56 176 CYS A N 1
ATOM 1465 C CA . CYS A 1 176 ? -40.862 0.017 66.427 1.00 88.56 176 CYS A CA 1
ATOM 1466 C C . CYS A 1 176 ? -40.767 1.117 67.491 1.00 88.56 176 CYS A C 1
ATOM 1468 O O . CYS A 1 176 ? -41.516 1.164 68.473 1.00 88.56 176 CYS A O 1
ATOM 1470 N N . ARG A 1 177 ? -39.821 2.037 67.285 1.00 84.75 177 ARG A N 1
ATOM 1471 C CA . ARG A 1 177 ? -39.564 3.153 68.207 1.00 84.75 177 ARG A CA 1
ATOM 1472 C C . ARG A 1 177 ? -40.774 4.058 68.430 1.00 84.75 177 ARG A C 1
ATOM 1474 O O . ARG A 1 177 ? -40.874 4.651 69.501 1.00 84.75 177 ARG A O 1
ATOM 1481 N N . THR A 1 178 ? -41.664 4.185 67.448 1.00 83.12 178 THR A N 1
ATOM 1482 C CA . THR A 1 178 ? -42.886 4.994 67.553 1.00 83.12 178 THR A CA 1
ATOM 1483 C C . THR A 1 178 ? -43.848 4.407 68.578 1.00 83.12 178 THR A C 1
ATOM 1485 O O . THR A 1 178 ? -44.268 5.138 69.472 1.00 83.12 178 THR A O 1
ATOM 1488 N N . HIS A 1 179 ? -44.112 3.097 68.540 1.00 80.56 179 HIS A N 1
ATOM 1489 C CA . HIS A 1 179 ? -44.961 2.449 69.542 1.00 80.56 179 HIS A CA 1
ATOM 1490 C C . HIS A 1 179 ? -44.303 2.420 70.920 1.00 80.56 179 HIS A C 1
ATOM 1492 O O . HIS A 1 179 ? -44.981 2.727 71.890 1.00 80.56 179 HIS A O 1
ATOM 1498 N N . LEU A 1 180 ? -42.988 2.194 71.015 1.00 75.00 180 LEU A N 1
ATOM 1499 C CA . LEU A 1 180 ? -42.278 2.226 72.303 1.00 75.00 180 LEU A CA 1
ATOM 1500 C C . LEU A 1 180 ? -42.244 3.611 72.968 1.00 75.00 180 LEU A C 1
ATOM 1502 O O . LEU A 1 180 ? -42.261 3.697 74.194 1.00 75.00 180 LEU A O 1
ATOM 1506 N N . ARG A 1 181 ? -42.173 4.699 72.187 1.00 72.25 181 ARG A N 1
ATOM 1507 C CA . ARG A 1 181 ? -42.172 6.082 72.708 1.00 72.25 181 ARG A CA 1
ATOM 1508 C C . ARG A 1 181 ? -43.578 6.646 72.909 1.00 72.25 181 ARG A C 1
ATOM 1510 O O . ARG A 1 181 ? -43.776 7.443 73.819 1.00 72.25 181 ARG A O 1
ATOM 1517 N N . GLY A 1 182 ? -44.530 6.254 72.062 1.00 62.00 182 GLY A N 1
ATOM 1518 C CA . GLY A 1 182 ? -45.935 6.657 72.140 1.00 62.00 182 GLY A CA 1
ATOM 1519 C C . GLY A 1 182 ? -46.689 5.974 73.280 1.00 62.00 182 GLY A C 1
ATOM 1520 O O . GLY A 1 182 ? -47.639 6.540 73.815 1.00 62.00 182 GLY A O 1
ATOM 1521 N N . THR A 1 183 ? -46.223 4.808 73.734 1.00 51.28 183 THR A N 1
ATOM 1522 C CA . THR A 1 183 ? -46.651 4.235 75.007 1.00 51.28 183 THR A CA 1
ATOM 1523 C C . THR A 1 183 ? -45.945 4.926 76.177 1.00 51.28 183 THR A C 1
ATOM 1525 O O . THR A 1 183 ? -45.077 4.353 76.831 1.00 51.28 183 THR A O 1
ATOM 1528 N N . SER A 1 184 ? -46.438 6.099 76.586 1.00 44.94 184 SER A N 1
ATOM 1529 C CA . SER A 1 184 ? -46.850 6.149 77.992 1.00 44.94 184 SER A CA 1
ATOM 1530 C C . SER A 1 184 ? -47.861 5.014 78.116 1.00 44.94 184 SER A C 1
ATOM 1532 O O . SER A 1 184 ? -48.906 5.113 77.482 1.00 44.94 184 SER A O 1
ATOM 1534 N N . LEU A 1 185 ? -47.496 3.898 78.753 1.00 45.75 185 LEU A N 1
ATOM 1535 C CA . LEU A 1 185 ? -48.305 2.681 78.900 1.00 45.75 185 LEU A CA 1
ATOM 1536 C C . LEU A 1 185 ? -49.721 2.997 79.423 1.00 45.75 185 LEU A C 1
ATOM 1538 O O . LEU A 1 185 ? -50.031 2.790 80.589 1.00 45.75 185 LEU A O 1
ATOM 1542 N N . ARG A 1 186 ? -50.609 3.480 78.559 1.00 42.94 186 ARG A N 1
ATOM 1543 C CA . ARG A 1 186 ? -52.035 3.237 78.652 1.00 42.94 186 ARG A CA 1
ATOM 1544 C C . ARG A 1 186 ? -52.217 1.923 77.926 1.00 42.94 186 ARG A C 1
ATOM 1546 O O . ARG A 1 186 ? -52.526 1.882 76.740 1.00 42.94 186 ARG A O 1
ATOM 1553 N N . LEU A 1 187 ? -51.927 0.848 78.658 1.00 41.75 187 LEU A N 1
ATOM 1554 C CA . LEU A 1 187 ? -52.602 -0.417 78.417 1.00 41.75 187 LEU A CA 1
ATOM 1555 C C . LEU A 1 187 ? -54.077 -0.063 78.168 1.00 41.75 187 LEU A C 1
ATOM 1557 O O . LEU A 1 187 ? -54.627 0.690 78.981 1.00 41.75 187 LEU A O 1
ATOM 1561 N N . PRO A 1 188 ? -54.714 -0.508 77.071 1.00 43.88 188 PRO A N 1
ATOM 1562 C CA . PRO A 1 188 ? -56.165 -0.468 77.039 1.00 43.88 188 PRO A CA 1
ATOM 1563 C C . PRO A 1 188 ? -56.617 -1.152 78.326 1.00 43.88 188 PRO A C 1
ATOM 1565 O O . PRO A 1 188 ? -56.121 -2.235 78.646 1.00 43.88 188 PRO A O 1
ATOM 1568 N N . GLU A 1 189 ? -57.451 -0.470 79.109 1.00 40.66 189 GLU A N 1
ATOM 1569 C CA . GLU A 1 189 ? -58.086 -1.056 80.279 1.00 40.66 189 GLU A CA 1
ATOM 1570 C C . GLU A 1 189 ? -58.721 -2.363 79.808 1.00 40.66 189 GLU A C 1
ATOM 1572 O O . GLU A 1 189 ? -59.744 -2.375 79.121 1.00 40.66 189 GLU A O 1
ATOM 1577 N N . LEU A 1 190 ? -58.049 -3.475 80.114 1.00 41.84 190 LEU A N 1
ATOM 1578 C CA . LEU A 1 190 ? -58.578 -4.817 79.996 1.00 41.84 190 LEU A CA 1
ATOM 1579 C C . LEU A 1 190 ? -59.700 -4.888 81.026 1.00 41.84 190 LEU A C 1
ATOM 1581 O O . LEU A 1 190 ? -59.526 -5.373 82.141 1.00 41.84 190 LEU A O 1
ATOM 1585 N N . SER A 1 191 ? -60.853 -4.334 80.655 1.00 38.53 191 SER A N 1
ATOM 1586 C CA . SER A 1 191 ? -62.111 -4.664 81.289 1.00 38.53 191 SER A CA 1
ATOM 1587 C C . SER A 1 191 ? -62.269 -6.171 81.129 1.00 38.53 191 SER A C 1
ATOM 1589 O O . SER A 1 191 ? -62.332 -6.723 80.029 1.00 38.53 191 SER A O 1
ATOM 1591 N N . ILE A 1 192 ? -62.192 -6.855 82.263 1.00 42.66 192 ILE A N 1
ATOM 1592 C CA . ILE A 1 192 ? -62.363 -8.292 82.379 1.00 42.66 192 ILE A CA 1
ATOM 1593 C C . ILE A 1 192 ? -63.828 -8.575 82.033 1.00 42.66 192 ILE A C 1
ATOM 1595 O O . ILE A 1 192 ? -64.704 -8.529 82.891 1.00 42.66 192 ILE A O 1
ATOM 1599 N N . ALA A 1 193 ? -64.102 -8.834 80.758 1.00 37.28 193 ALA A N 1
ATOM 1600 C CA . ALA A 1 193 ? -65.334 -9.462 80.311 1.00 37.28 193 ALA A CA 1
ATOM 1601 C C . ALA A 1 193 ? -65.072 -10.972 80.191 1.00 37.28 193 ALA A C 1
ATOM 1603 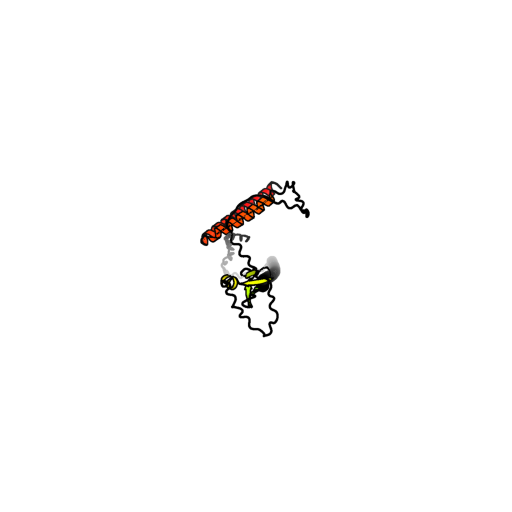O O . ALA A 1 193 ? -64.144 -11.381 79.484 1.00 37.28 193 ALA A O 1
ATOM 1604 N N . PRO A 1 194 ? -65.836 -11.840 80.876 1.00 41.09 194 PRO A N 1
ATOM 1605 C CA . PRO A 1 194 ? -65.621 -13.268 80.768 1.00 41.09 194 PRO A CA 1
ATOM 1606 C C . PRO A 1 194 ? -66.231 -13.778 79.457 1.00 41.09 194 PRO A C 1
ATOM 1608 O O . PRO A 1 194 ? -67.392 -13.518 79.160 1.00 41.09 194 PRO A O 1
ATOM 1611 N N . ARG A 1 195 ? -65.450 -14.602 78.747 1.00 43.59 195 ARG A N 1
ATOM 1612 C CA . ARG A 1 195 ? -65.836 -15.487 77.628 1.00 43.59 195 ARG A CA 1
ATOM 1613 C C . ARG A 1 195 ? -65.981 -14.851 76.238 1.00 43.59 195 ARG A C 1
ATOM 1615 O O . ARG A 1 195 ? -67.081 -14.655 75.741 1.00 43.59 195 ARG A O 1
ATOM 1622 N N . ALA A 1 196 ? -64.860 -14.789 75.523 1.00 37.44 196 ALA A N 1
ATOM 1623 C CA . ALA A 1 196 ? -64.787 -15.193 74.116 1.00 37.44 196 ALA A CA 1
ATOM 1624 C C . ALA A 1 196 ? -63.347 -15.625 73.786 1.00 37.44 196 ALA A C 1
ATOM 1626 O O . ALA A 1 196 ? -62.394 -15.139 74.386 1.00 37.44 196 ALA A O 1
ATOM 1627 N N . ARG A 1 197 ? -63.207 -16.611 72.896 1.00 40.84 197 ARG A N 1
ATOM 1628 C CA . ARG A 1 197 ? -61.979 -17.361 72.584 1.00 40.84 197 ARG A CA 1
ATOM 1629 C C . ARG A 1 197 ? -60.769 -16.462 72.280 1.00 40.84 197 ARG A C 1
ATOM 1631 O O . ARG A 1 197 ? -60.637 -15.956 71.173 1.00 40.84 197 ARG A O 1
ATOM 1638 N N . LEU A 1 198 ? -59.848 -16.373 73.239 1.00 38.66 198 LEU A N 1
ATOM 1639 C CA . LEU A 1 198 ? -58.457 -15.985 73.020 1.00 38.66 198 LEU A CA 1
ATOM 1640 C C . LEU A 1 198 ? -57.721 -17.170 72.382 1.00 38.66 198 LEU A C 1
ATOM 1642 O O . LEU A 1 198 ? -57.370 -18.138 73.059 1.00 38.66 198 LEU A O 1
ATOM 1646 N N . GLN A 1 199 ? -57.494 -17.100 71.073 1.00 40.31 199 GLN A N 1
ATOM 1647 C CA . GLN A 1 199 ? -56.368 -17.805 70.472 1.00 40.31 199 GLN A CA 1
ATOM 1648 C C . GLN A 1 199 ? -55.090 -17.098 70.942 1.00 40.31 199 GLN A C 1
ATOM 1650 O O . GLN A 1 199 ? -54.809 -15.978 70.540 1.00 40.31 199 GLN A O 1
ATOM 1655 N N . GLN A 1 200 ? -54.410 -17.742 71.892 1.00 40.88 200 GLN A N 1
ATOM 1656 C CA . GLN A 1 200 ? -52.966 -17.708 72.148 1.00 40.88 200 GLN A CA 1
ATOM 1657 C C . GLN A 1 200 ? -52.219 -16.435 71.705 1.00 40.88 200 GLN A C 1
ATOM 1659 O O . GLN A 1 200 ? -51.461 -16.448 70.741 1.00 40.88 200 GLN A O 1
ATOM 1664 N N . PHE A 1 201 ? -52.344 -15.366 72.490 1.00 37.66 201 PHE A N 1
ATOM 1665 C CA . PHE A 1 201 ? -51.251 -14.404 72.632 1.00 37.66 201 PHE A CA 1
ATOM 1666 C C . PHE A 1 201 ? -50.328 -14.910 73.749 1.00 37.66 201 PHE A C 1
ATOM 1668 O O . PHE A 1 201 ? -50.822 -15.164 74.853 1.00 37.66 201 PHE A O 1
ATOM 1675 N N . PRO A 1 202 ? -49.015 -15.080 73.523 1.00 40.12 202 PRO A N 1
ATOM 1676 C CA . PRO A 1 202 ? -48.103 -15.406 74.602 1.00 40.12 202 PRO A CA 1
ATOM 1677 C C . PRO A 1 202 ? -47.884 -14.147 75.453 1.00 40.12 202 PRO A C 1
ATOM 1679 O O . PRO A 1 202 ? -47.105 -13.255 75.129 1.00 40.12 202 PRO A O 1
ATOM 1682 N N . THR A 1 203 ? -48.603 -14.068 76.570 1.00 45.25 203 THR A N 1
ATOM 1683 C CA . THR A 1 203 ? -48.297 -13.183 77.698 1.00 45.25 203 THR A CA 1
ATOM 1684 C C . THR A 1 203 ? -46.971 -13.613 78.323 1.00 45.25 203 THR A C 1
ATOM 1686 O O . THR A 1 203 ? -46.946 -14.349 79.306 1.00 45.25 203 THR A O 1
ATOM 1689 N N . CYS A 1 204 ? -45.854 -13.174 77.750 1.00 38.03 204 CYS A N 1
ATOM 1690 C CA . CYS A 1 204 ? -44.536 -13.303 78.360 1.00 38.03 204 CYS A CA 1
ATOM 1691 C C . CYS A 1 204 ? -43.863 -11.928 78.489 1.00 38.03 204 CYS A C 1
ATOM 1693 O O . CYS A 1 204 ? -43.388 -11.344 77.519 1.00 38.03 204 CYS A O 1
ATOM 1695 N N . CYS A 1 205 ? -43.805 -11.476 79.745 1.00 37.41 205 CYS A N 1
ATOM 1696 C CA . CYS A 1 205 ? -42.812 -10.566 80.319 1.00 37.41 205 CYS A CA 1
ATOM 1697 C C . CYS A 1 205 ? -42.846 -9.087 79.894 1.00 37.41 205 CYS A C 1
ATOM 1699 O O . CYS A 1 205 ? -42.031 -8.623 79.105 1.00 37.41 205 CYS A O 1
ATOM 1701 N N . LEU A 1 206 ? -43.679 -8.307 80.591 1.00 37.75 206 LEU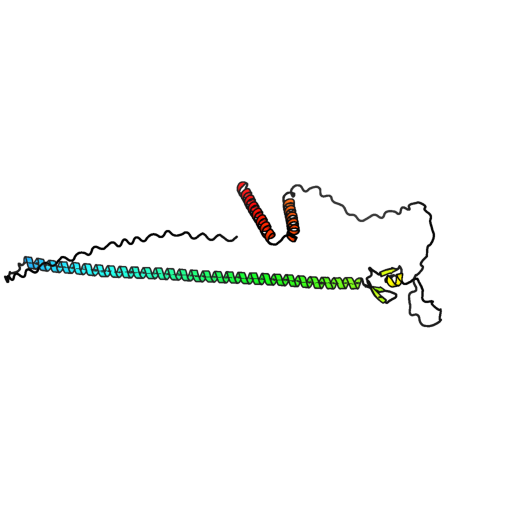 A N 1
ATOM 1702 C CA . LEU A 1 206 ? -43.362 -6.920 80.944 1.00 37.75 206 LEU A CA 1
ATOM 1703 C C . LEU A 1 206 ? -43.336 -6.802 82.475 1.00 37.75 206 LEU A C 1
ATOM 1705 O O . LEU A 1 206 ? -44.311 -6.387 83.092 1.00 37.75 206 LEU A O 1
ATOM 1709 N N . ILE A 1 207 ? -42.217 -7.184 83.094 1.00 39.00 207 ILE A N 1
ATOM 1710 C CA . ILE A 1 207 ? -41.854 -6.692 84.429 1.00 39.00 207 ILE A CA 1
ATOM 1711 C C . ILE A 1 207 ? -40.803 -5.608 84.192 1.00 39.00 207 ILE A C 1
ATOM 1713 O O . ILE A 1 207 ? -39.616 -5.891 84.068 1.00 39.00 207 ILE A O 1
ATOM 1717 N N . PHE A 1 208 ? -41.247 -4.360 84.061 1.00 36.34 208 PHE A N 1
ATOM 1718 C CA . PHE A 1 208 ? -40.362 -3.211 84.221 1.00 36.34 208 PHE A CA 1
ATOM 1719 C C . PHE A 1 208 ? -40.253 -2.950 85.726 1.00 36.34 208 PHE A C 1
ATOM 1721 O O . PHE A 1 208 ? -41.109 -2.284 86.309 1.00 36.34 208 PHE A O 1
ATOM 1728 N N . GLU A 1 209 ? -39.216 -3.485 86.376 1.00 33.88 209 GLU A N 1
ATOM 1729 C CA . GLU A 1 209 ? -38.817 -2.980 87.690 1.00 33.88 209 GLU A CA 1
ATOM 1730 C C . GLU A 1 209 ? -38.320 -1.545 87.511 1.00 33.88 209 GLU A C 1
ATOM 1732 O O . GLU A 1 209 ? -37.203 -1.270 87.071 1.00 33.88 209 GLU A O 1
ATOM 1737 N N . ARG A 1 210 ? -39.198 -0.602 87.835 1.00 33.66 210 ARG A N 1
ATOM 1738 C CA . ARG A 1 210 ? -38.881 0.812 87.957 1.00 33.66 210 ARG A CA 1
ATOM 1739 C C . ARG A 1 210 ? -38.020 0.992 89.214 1.00 33.66 210 ARG A C 1
ATOM 1741 O O . ARG A 1 210 ? -38.545 1.324 90.269 1.00 33.66 210 ARG A O 1
ATOM 1748 N N . ARG A 1 211 ? -36.704 0.767 89.123 1.00 31.28 211 ARG A N 1
ATOM 1749 C CA . ARG A 1 211 ? -35.764 1.224 90.161 1.00 31.28 211 ARG A CA 1
ATOM 1750 C C . ARG A 1 211 ? -35.601 2.736 90.047 1.00 31.28 211 ARG A C 1
ATOM 1752 O O . ARG A 1 211 ? -34.813 3.234 89.248 1.00 31.28 211 ARG A O 1
ATOM 1759 N N . VAL A 1 212 ? -36.383 3.452 90.841 1.00 37.97 212 VAL A N 1
ATOM 1760 C CA . VAL A 1 212 ? -36.051 4.798 91.302 1.00 37.97 212 VAL A CA 1
ATOM 1761 C C . VAL A 1 212 ? -35.561 4.618 92.731 1.00 37.97 212 VAL A C 1
ATOM 1763 O O . VAL A 1 212 ? -36.371 4.240 93.556 1.00 37.97 212 VAL A O 1
ATOM 1766 N N . ASP A 1 213 ? -34.260 4.813 92.956 1.00 31.05 213 ASP A N 1
ATOM 1767 C CA . ASP A 1 213 ? -33.599 5.196 94.220 1.00 31.05 213 ASP A CA 1
ATOM 1768 C C . ASP A 1 213 ? -32.137 5.520 93.837 1.00 31.05 213 ASP A C 1
ATOM 1770 O O . ASP A 1 213 ? -31.420 4.679 93.300 1.00 31.05 213 ASP A O 1
ATOM 1774 N N . VAL A 1 214 ? -31.758 6.794 93.702 1.00 38.06 214 VAL A N 1
ATOM 1775 C CA . VAL A 1 214 ? -31.197 7.660 94.758 1.00 38.06 214 VAL A CA 1
ATOM 1776 C C . VAL A 1 214 ? -29.968 7.035 95.444 1.00 38.06 214 VAL A C 1
ATOM 1778 O O . VAL A 1 214 ? -30.082 6.111 96.233 1.00 38.06 214 VAL A O 1
ATOM 1781 N N . GLY A 1 215 ? -28.803 7.593 95.087 1.00 33.59 215 GLY A N 1
ATOM 1782 C CA . GLY A 1 215 ? -27.476 7.582 95.725 1.00 33.59 215 GLY A CA 1
ATOM 1783 C C . GLY A 1 215 ? -27.094 6.524 96.767 1.00 33.59 215 GLY A C 1
ATOM 1784 O O . GLY A 1 215 ? -27.675 6.475 97.838 1.00 33.59 215 GLY A O 1
ATOM 1785 N N . LEU A 1 216 ? -25.964 5.844 96.530 1.00 32.28 216 LEU A N 1
ATOM 1786 C CA . LEU A 1 216 ? -24.775 5.876 97.404 1.00 32.28 216 LEU A CA 1
ATOM 1787 C C . LEU A 1 216 ? -23.647 5.007 96.819 1.00 32.28 216 LEU A C 1
ATOM 1789 O O . LEU A 1 216 ? -23.828 3.854 96.441 1.00 32.28 216 LEU A O 1
ATOM 1793 N N . THR A 1 217 ? -22.467 5.612 96.739 1.00 41.50 217 THR A N 1
ATOM 1794 C CA . THR A 1 217 ? -21.159 5.010 96.456 1.00 41.50 217 THR A CA 1
ATOM 1795 C C . THR A 1 217 ? -20.788 3.927 97.468 1.00 41.50 217 THR A C 1
ATOM 1797 O O . THR A 1 217 ? -20.970 4.167 98.657 1.00 41.50 217 THR A O 1
ATOM 1800 N N . LEU A 1 218 ? -20.143 2.835 97.029 1.00 32.44 218 LEU A N 1
ATOM 1801 C CA . LEU A 1 218 ? -19.073 2.143 97.772 1.00 32.44 218 LEU A CA 1
ATOM 1802 C C . LEU A 1 218 ? -18.324 1.124 96.888 1.00 32.44 218 LEU A C 1
ATOM 1804 O O . LEU A 1 218 ? -18.901 0.419 96.066 1.00 32.44 218 LEU A O 1
ATOM 1808 N N . HIS A 1 219 ? -17.005 1.106 97.072 1.00 34.41 219 HIS A N 1
ATOM 1809 C CA . HIS A 1 219 ? -15.999 0.278 96.410 1.00 34.41 219 HIS A CA 1
ATOM 1810 C C . HIS A 1 219 ? -16.107 -1.218 96.767 1.00 34.41 219 HIS A C 1
ATOM 1812 O O . HIS A 1 219 ? -16.169 -1.539 97.947 1.00 34.41 219 HIS A O 1
ATOM 1818 N N . HIS A 1 220 ? -15.978 -2.124 95.784 1.00 31.08 220 HIS A N 1
ATOM 1819 C CA . HIS A 1 220 ? -14.857 -3.084 95.676 1.00 31.08 220 HIS A CA 1
ATOM 1820 C C . HIS A 1 220 ? -14.978 -4.039 94.463 1.00 31.08 220 HIS A C 1
ATOM 1822 O O . HIS A 1 220 ? -16.078 -4.252 93.956 1.00 31.08 220 HIS A O 1
ATOM 1828 N N . PRO A 1 221 ? -13.850 -4.600 93.970 1.00 45.19 221 PRO A N 1
ATOM 1829 C CA . PRO A 1 221 ? -13.785 -5.353 92.722 1.00 45.19 221 PRO A CA 1
ATOM 1830 C C . PRO A 1 221 ? -13.968 -6.862 92.939 1.00 45.19 221 PRO A C 1
ATOM 1832 O O . PRO A 1 221 ? -13.325 -7.458 93.803 1.00 45.19 221 PRO A O 1
ATOM 1835 N N . VAL A 1 222 ? -14.761 -7.506 92.082 1.00 33.78 222 VAL A N 1
ATOM 1836 C CA . VAL A 1 222 ? -14.780 -8.969 91.955 1.00 33.78 222 VAL A CA 1
ATOM 1837 C C . VAL A 1 222 ? -13.961 -9.361 90.730 1.00 33.78 222 VAL A C 1
ATOM 1839 O O . VAL A 1 222 ? -14.323 -9.077 89.591 1.00 33.78 222 VAL A O 1
ATOM 1842 N N . LYS A 1 223 ? -12.827 -10.016 90.997 1.00 32.91 223 LYS A N 1
ATOM 1843 C CA . LYS A 1 223 ? -12.077 -10.823 90.034 1.00 32.91 223 LYS A CA 1
ATOM 1844 C C . LYS A 1 223 ? -12.945 -12.014 89.619 1.00 32.91 223 LYS A C 1
ATOM 1846 O O . LYS A 1 223 ? -13.351 -12.786 90.483 1.00 32.91 223 LYS A O 1
ATOM 1851 N N . LEU A 1 224 ? -13.134 -12.216 88.319 1.00 33.53 224 LEU A N 1
ATOM 1852 C CA . LEU A 1 224 ? -13.429 -13.534 87.761 1.00 33.53 224 LEU A CA 1
ATOM 1853 C C . LEU A 1 224 ? -12.378 -13.892 86.716 1.00 33.53 224 LEU A C 1
ATOM 1855 O O . LEU A 1 224 ? -11.816 -13.040 86.030 1.00 33.53 224 LEU A O 1
ATOM 1859 N N . ALA A 1 225 ? -12.050 -15.173 86.745 1.00 28.55 225 ALA A N 1
ATOM 1860 C CA . ALA A 1 225 ? -10.822 -15.765 86.279 1.00 28.55 225 ALA A CA 1
ATOM 1861 C C . ALA A 1 225 ? -10.820 -16.058 84.776 1.00 28.55 225 ALA A C 1
ATOM 1863 O O . ALA A 1 225 ? -11.844 -16.131 84.104 1.00 28.55 225 ALA A O 1
ATOM 1864 N N . SER A 1 226 ? -9.596 -16.262 84.306 1.00 28.70 226 SER A N 1
ATOM 1865 C CA . SER A 1 226 ? -9.183 -16.754 83.003 1.00 28.70 226 SER A CA 1
ATOM 1866 C C . SER A 1 226 ? -9.947 -17.981 82.500 1.00 28.70 226 SER A C 1
ATOM 1868 O O . SER A 1 226 ? -10.081 -18.968 83.221 1.00 28.70 226 SER A O 1
ATOM 1870 N N . CYS A 1 227 ? -10.242 -17.992 81.201 1.00 27.72 227 CYS A N 1
ATOM 1871 C CA . CYS A 1 227 ? -10.124 -19.188 80.374 1.00 27.72 227 CYS A CA 1
ATOM 1872 C C . CYS A 1 227 ? -9.175 -18.873 79.216 1.00 27.72 227 CYS A C 1
ATOM 1874 O O . CYS A 1 227 ? -9.400 -17.967 78.417 1.00 27.72 227 CYS A O 1
ATOM 1876 N N . GLN A 1 228 ? -8.061 -19.600 79.205 1.00 32.47 228 GLN A N 1
ATOM 1877 C CA . GLN A 1 228 ? -7.101 -19.663 78.120 1.00 32.47 228 GLN A CA 1
ATOM 1878 C C . GLN A 1 228 ? -7.701 -20.395 76.918 1.00 32.47 228 GLN A C 1
ATOM 1880 O O . GLN A 1 228 ? -8.401 -21.392 77.074 1.00 32.47 228 GLN A O 1
ATOM 1885 N N . SER A 1 229 ? -7.271 -19.943 75.742 1.00 34.25 229 SER A N 1
ATOM 1886 C CA . SER A 1 229 ? -6.831 -20.722 74.576 1.00 34.25 229 SER A CA 1
ATOM 1887 C C . SER A 1 229 ? -7.546 -20.278 73.303 1.00 34.25 229 SER A C 1
ATOM 1889 O O . SER A 1 229 ? -8.700 -20.604 73.079 1.00 34.25 229 SER A O 1
ATOM 1891 N N . HIS A 1 230 ? -6.840 -19.535 72.452 1.00 30.77 230 HIS A N 1
ATOM 1892 C CA . HIS A 1 230 ? -6.519 -19.957 71.087 1.00 30.77 230 HIS A CA 1
ATOM 1893 C C . HIS A 1 230 ? -5.427 -19.029 70.547 1.00 30.77 230 HIS A C 1
ATOM 1895 O O . HIS A 1 230 ? -5.476 -17.808 70.689 1.00 30.77 230 HIS A O 1
ATOM 1901 N N . GLY A 1 231 ? -4.354 -19.661 70.080 1.00 36.06 231 GLY A N 1
ATOM 1902 C CA . GLY A 1 231 ? -3.075 -19.031 69.819 1.00 36.06 231 GLY A CA 1
ATOM 1903 C C . GLY A 1 231 ? -3.004 -18.354 68.462 1.00 36.06 231 GLY A C 1
ATOM 1904 O O . GLY A 1 231 ? -3.432 -18.905 67.456 1.00 36.06 231 GLY A O 1
ATOM 1905 N N . TYR A 1 232 ? -2.324 -17.214 68.443 1.00 29.06 232 TYR A N 1
ATOM 1906 C CA . TYR A 1 232 ? -1.673 -16.697 67.252 1.00 29.06 232 TYR A CA 1
ATOM 1907 C C . TYR A 1 232 ? -0.229 -16.355 67.624 1.00 29.06 232 TYR A C 1
ATOM 1909 O O . TYR A 1 232 ? 0.038 -15.444 68.407 1.00 29.06 232 TYR A O 1
ATOM 1917 N N . ARG A 1 233 ? 0.715 -17.148 67.100 1.00 28.31 233 ARG A N 1
ATOM 1918 C CA . ARG A 1 233 ? 2.144 -16.813 67.083 1.00 28.31 233 ARG A CA 1
ATOM 1919 C C . ARG A 1 233 ? 2.328 -15.627 66.142 1.00 28.31 233 ARG A C 1
ATOM 1921 O O . ARG A 1 233 ? 2.169 -15.777 64.934 1.00 28.31 233 ARG A O 1
ATOM 1928 N N . LEU A 1 234 ? 2.718 -14.478 66.681 1.00 29.50 234 LEU A N 1
ATOM 1929 C CA . LEU A 1 234 ? 3.313 -13.409 65.888 1.00 29.50 234 LEU A CA 1
ATOM 1930 C C . LEU A 1 234 ? 4.762 -13.803 65.581 1.00 29.50 234 LEU A C 1
ATOM 1932 O O . LEU A 1 234 ? 5.626 -13.769 66.456 1.00 29.50 234 LEU A O 1
ATOM 1936 N N . HIS A 1 235 ? 5.016 -14.218 64.340 1.00 28.62 235 HIS A N 1
ATOM 1937 C CA . HIS A 1 235 ? 6.368 -14.283 63.796 1.00 28.62 235 HIS A CA 1
ATOM 1938 C C . HIS A 1 235 ? 6.801 -12.876 63.375 1.00 28.62 235 HIS A C 1
ATOM 1940 O O . HIS A 1 235 ? 6.153 -12.225 62.560 1.00 28.62 235 HIS A O 1
ATOM 1946 N N . CYS A 1 236 ? 7.919 -12.429 63.936 1.00 33.19 236 CYS A N 1
ATOM 1947 C CA . CYS A 1 236 ? 8.674 -11.274 63.474 1.00 33.19 236 CYS A CA 1
ATOM 1948 C C . CYS A 1 236 ? 9.554 -11.707 62.287 1.00 33.19 236 CYS A C 1
ATOM 1950 O O . CYS A 1 236 ? 10.289 -12.687 62.446 1.00 33.19 236 CYS A O 1
ATOM 1952 N N . PRO A 1 237 ? 9.551 -11.023 61.129 1.00 36.84 237 PRO A N 1
ATOM 1953 C CA . PRO A 1 237 ? 10.593 -11.213 60.137 1.00 36.84 237 PRO A CA 1
ATOM 1954 C C . PRO A 1 237 ? 11.655 -10.121 60.300 1.00 36.84 237 PRO A C 1
ATOM 1956 O O . PRO A 1 237 ? 11.544 -9.015 59.777 1.00 36.84 237 PRO A O 1
ATOM 1959 N N . ALA A 1 238 ? 12.726 -10.467 61.011 1.00 33.66 238 ALA A N 1
ATOM 1960 C CA . ALA A 1 238 ? 14.028 -9.849 60.820 1.00 33.66 238 ALA A CA 1
ATOM 1961 C C . ALA A 1 238 ? 14.744 -10.604 59.691 1.00 33.66 238 ALA A C 1
ATOM 1963 O O . ALA A 1 238 ? 15.197 -11.718 59.919 1.00 33.66 238 ALA A O 1
ATOM 1964 N N . HIS A 1 239 ? 14.775 -10.020 58.488 1.00 34.56 239 HIS A N 1
ATOM 1965 C CA . HIS A 1 239 ? 15.813 -10.121 57.442 1.00 34.56 239 HIS A CA 1
ATOM 1966 C C . HIS A 1 239 ? 15.209 -9.806 56.063 1.00 34.56 239 HIS A C 1
ATOM 1968 O O . HIS A 1 239 ? 14.748 -10.697 55.361 1.00 34.56 239 HIS A O 1
ATOM 1974 N N . VAL A 1 240 ? 15.286 -8.541 55.639 1.00 35.28 240 VAL A N 1
ATOM 1975 C CA . VAL A 1 240 ? 15.308 -8.177 54.212 1.00 35.28 240 VAL A CA 1
ATOM 1976 C C . VAL A 1 240 ? 16.350 -7.071 54.041 1.00 35.28 240 VAL A C 1
ATOM 1978 O O . VAL A 1 240 ? 16.061 -5.883 54.141 1.00 35.28 240 VAL A O 1
ATOM 1981 N N . LYS A 1 241 ? 17.605 -7.473 53.832 1.00 41.12 241 LYS A N 1
ATOM 1982 C CA . LYS A 1 241 ? 18.592 -6.643 53.133 1.00 41.12 241 LYS A CA 1
ATOM 1983 C C . LYS A 1 241 ? 18.535 -7.055 51.660 1.00 41.12 241 LYS A C 1
ATOM 1985 O O . LYS A 1 241 ? 18.552 -8.253 51.392 1.00 41.12 241 LYS A O 1
ATOM 1990 N N . SER A 1 242 ? 18.510 -6.063 50.762 1.00 42.09 242 SER A N 1
ATOM 1991 C CA . SER A 1 242 ? 18.605 -6.128 49.280 1.00 42.09 242 SER A CA 1
ATOM 1992 C C . SER A 1 242 ? 17.335 -5.978 48.413 1.00 42.09 242 SER A C 1
ATOM 1994 O O . SER A 1 242 ? 17.349 -6.386 47.261 1.00 42.09 242 SER A O 1
ATOM 1996 N N . GLN A 1 243 ? 16.271 -5.309 48.880 1.00 39.19 243 GLN A N 1
ATOM 1997 C CA . GLN A 1 243 ? 15.104 -4.996 48.017 1.00 39.19 243 GLN A CA 1
ATOM 1998 C C . GLN A 1 243 ? 14.592 -3.541 48.114 1.00 39.19 243 GLN A C 1
ATOM 2000 O O . GLN A 1 243 ? 13.417 -3.250 47.885 1.00 39.19 243 GLN A O 1
ATOM 2005 N N . VAL A 1 244 ? 15.478 -2.612 48.489 1.00 42.16 244 VAL A N 1
ATOM 2006 C CA . VAL A 1 244 ? 15.117 -1.214 48.809 1.00 42.16 244 VAL A CA 1
ATOM 2007 C C . VAL A 1 244 ? 15.264 -0.256 47.615 1.00 42.16 244 VAL A C 1
ATOM 2009 O O . VAL A 1 244 ? 14.730 0.849 47.659 1.00 42.16 244 VAL A O 1
ATOM 2012 N N . GLU A 1 245 ? 15.902 -0.662 46.515 1.00 48.38 245 GLU A N 1
ATOM 2013 C CA . GLU A 1 245 ? 16.085 0.241 45.364 1.00 48.38 245 GLU A CA 1
ATOM 2014 C C . GLU A 1 245 ? 14.905 0.212 44.373 1.00 48.38 245 GLU A C 1
ATOM 2016 O O . GLU A 1 245 ? 14.505 1.268 43.887 1.00 48.38 245 GLU A O 1
ATOM 2021 N N . ASP A 1 246 ? 14.218 -0.922 44.192 1.00 46.03 246 ASP A N 1
ATOM 2022 C CA . ASP A 1 246 ? 13.092 -1.007 43.240 1.00 46.03 246 ASP A CA 1
ATOM 2023 C C . ASP A 1 246 ? 11.731 -0.591 43.828 1.00 46.03 246 ASP A C 1
ATOM 2025 O O . ASP A 1 246 ? 10.846 -0.102 43.118 1.00 46.03 246 ASP A O 1
ATOM 2029 N N . THR A 1 247 ? 11.547 -0.732 45.144 1.00 48.84 247 THR A N 1
ATOM 2030 C CA . THR A 1 247 ? 10.282 -0.385 45.817 1.00 48.84 247 THR A CA 1
ATOM 2031 C C . THR A 1 247 ? 10.121 1.120 46.031 1.00 48.84 247 THR A C 1
ATOM 2033 O O . THR A 1 247 ? 8.997 1.625 45.990 1.00 48.84 247 THR A O 1
ATOM 2036 N N . ASN A 1 248 ? 11.225 1.862 46.168 1.00 52.25 248 ASN A N 1
ATOM 2037 C CA . ASN A 1 248 ? 11.190 3.324 46.226 1.00 52.25 248 ASN A CA 1
ATOM 2038 C C . ASN A 1 248 ? 10.866 3.951 44.867 1.00 52.25 248 ASN A C 1
ATOM 2040 O O . ASN A 1 248 ? 10.130 4.932 44.830 1.00 52.25 248 ASN A O 1
ATOM 2044 N N . ILE A 1 249 ? 11.316 3.367 43.750 1.00 54.84 249 ILE A N 1
ATOM 2045 C CA . ILE A 1 249 ? 10.974 3.861 42.406 1.00 54.84 249 ILE A CA 1
ATOM 2046 C C . ILE A 1 249 ? 9.483 3.649 42.113 1.00 54.84 249 ILE A C 1
ATOM 2048 O O . ILE A 1 249 ? 8.833 4.541 41.568 1.00 54.84 249 ILE A O 1
ATOM 2052 N N . GLN A 1 250 ? 8.906 2.510 42.513 1.00 50.81 250 GLN A N 1
ATOM 2053 C CA . GLN A 1 250 ? 7.467 2.287 42.339 1.00 50.81 250 GLN A CA 1
ATOM 2054 C C . GLN A 1 250 ? 6.605 3.161 43.256 1.00 50.81 250 GLN A C 1
ATOM 2056 O O . GLN A 1 250 ? 5.577 3.650 42.793 1.00 50.81 250 GLN A O 1
ATOM 2061 N N . ARG A 1 251 ? 7.036 3.428 44.498 1.00 54.97 251 ARG A N 1
ATOM 2062 C CA . ARG A 1 251 ? 6.338 4.366 45.397 1.00 54.97 251 ARG A CA 1
ATOM 2063 C C . ARG A 1 251 ? 6.430 5.817 44.926 1.00 54.97 251 ARG A C 1
ATOM 2065 O O . ARG A 1 251 ? 5.410 6.491 44.867 1.00 54.97 251 ARG A O 1
ATOM 2072 N N . LEU A 1 252 ? 7.606 6.263 44.474 1.00 56.19 252 LEU A N 1
ATOM 2073 C CA . LEU A 1 252 ? 7.770 7.578 43.841 1.00 56.19 252 LEU A CA 1
ATOM 2074 C C . LEU A 1 252 ? 6.892 7.711 42.592 1.00 56.19 252 LEU A C 1
ATOM 2076 O O . LEU A 1 252 ? 6.316 8.767 42.361 1.00 56.19 252 LEU A O 1
ATOM 2080 N N . LYS A 1 253 ? 6.735 6.635 41.810 1.00 59.50 253 LYS A N 1
ATOM 2081 C CA . LYS A 1 253 ? 5.863 6.618 40.630 1.00 59.50 253 LYS A CA 1
ATOM 2082 C C . LYS A 1 253 ? 4.381 6.742 40.994 1.00 59.50 253 LYS A C 1
ATOM 2084 O O . LYS A 1 253 ? 3.657 7.424 40.274 1.00 59.50 253 LYS A O 1
ATOM 2089 N N . THR A 1 254 ? 3.922 6.110 42.075 1.00 61.72 254 THR A N 1
ATOM 2090 C CA . THR A 1 254 ? 2.526 6.226 42.526 1.00 61.72 254 THR A CA 1
ATOM 2091 C C . THR A 1 254 ? 2.232 7.568 43.185 1.00 61.72 254 THR A C 1
ATOM 2093 O O . THR A 1 254 ? 1.190 8.147 42.896 1.00 61.72 254 THR A O 1
ATOM 2096 N N . ASP A 1 255 ? 3.157 8.111 43.977 1.00 55.03 255 ASP A N 1
ATOM 2097 C CA . ASP A 1 255 ? 2.943 9.386 44.672 1.00 55.03 255 ASP A CA 1
ATOM 2098 C C . ASP A 1 255 ? 2.961 10.572 43.686 1.00 55.03 255 ASP A C 1
ATOM 2100 O O . ASP A 1 255 ? 2.090 11.440 43.752 1.00 55.03 255 ASP A O 1
ATOM 2104 N N . LEU A 1 256 ? 3.837 10.546 42.667 1.00 56.34 256 LEU A N 1
ATOM 2105 C CA . LEU A 1 256 ? 3.831 11.529 41.568 1.00 56.34 256 LEU A CA 1
ATOM 2106 C C . LEU A 1 256 ? 2.560 11.467 40.708 1.00 56.34 256 LEU A C 1
ATOM 2108 O O . LEU A 1 256 ? 2.092 12.499 40.229 1.00 56.34 256 LEU A O 1
ATOM 2112 N N . LEU A 1 257 ? 1.994 10.274 40.492 1.00 57.94 257 LEU A N 1
ATOM 2113 C CA . LEU A 1 257 ? 0.753 10.122 39.723 1.00 57.94 257 LEU A CA 1
ATOM 2114 C C . LEU A 1 257 ? -0.463 10.658 40.489 1.00 57.94 257 LEU A C 1
ATOM 2116 O O . LEU A 1 257 ? -1.345 11.255 39.872 1.00 57.94 257 LEU A O 1
ATOM 2120 N N . VAL A 1 258 ? -0.486 10.504 41.815 1.00 59.12 258 VAL A N 1
ATOM 2121 C CA . VAL A 1 258 ? -1.573 11.002 42.668 1.00 59.12 258 VAL A CA 1
ATOM 2122 C C . VAL A 1 258 ? -1.512 12.527 42.818 1.00 59.12 258 VAL A C 1
ATOM 2124 O O . VAL A 1 258 ? -2.548 13.186 42.710 1.00 59.12 258 VAL A O 1
ATOM 2127 N N . GLU A 1 259 ? -0.327 13.127 42.973 1.00 56.44 259 GLU A N 1
ATOM 2128 C CA . GLU A 1 259 ? -0.196 14.594 43.020 1.00 56.44 259 GLU A CA 1
ATOM 2129 C C . GLU A 1 259 ? -0.574 15.264 41.684 1.00 56.44 259 GLU A C 1
ATOM 2131 O O . GLU A 1 259 ? -1.267 16.287 41.676 1.00 56.44 259 GLU A O 1
ATOM 2136 N N . LEU A 1 260 ? -0.229 14.647 40.544 1.00 54.03 260 LEU A N 1
ATOM 2137 C CA . LEU A 1 260 ? -0.622 15.133 39.213 1.00 54.03 260 LEU A CA 1
ATOM 2138 C C . LEU A 1 260 ? -2.141 15.071 38.974 1.00 54.03 260 LEU A C 1
ATOM 2140 O O . LEU A 1 260 ? -2.699 15.943 38.299 1.00 54.03 260 LEU A O 1
ATOM 2144 N N . GLU A 1 261 ? -2.839 14.080 39.534 1.00 56.53 261 GLU A N 1
ATOM 2145 C CA . GLU A 1 261 ? -4.300 13.985 39.432 1.00 56.53 261 GLU A CA 1
ATOM 2146 C C . GLU A 1 261 ? -5.009 15.075 40.245 1.00 56.53 261 GLU A C 1
ATOM 2148 O O . GLU A 1 261 ? -5.978 15.673 39.757 1.00 56.53 261 GLU A O 1
ATOM 2153 N N . VAL A 1 262 ? -4.497 15.387 41.441 1.00 54.12 262 VAL A N 1
ATOM 2154 C CA . VAL A 1 262 ? -5.080 16.391 42.345 1.00 54.12 262 VAL A CA 1
ATOM 2155 C C . VAL A 1 262 ? -4.911 17.812 41.798 1.00 54.12 262 VAL A C 1
ATOM 2157 O O . VAL A 1 262 ? -5.857 18.602 41.858 1.00 54.12 262 VAL A O 1
ATOM 2160 N N . GLU A 1 263 ? -3.779 18.140 41.169 1.00 51.34 263 GLU A N 1
ATOM 2161 C CA . GLU A 1 263 ? -3.556 19.486 40.617 1.00 51.34 263 GLU A CA 1
ATOM 2162 C C . GLU A 1 263 ? -4.268 19.724 39.269 1.00 51.34 263 GLU A C 1
ATOM 2164 O O . GLU A 1 263 ? -4.563 20.864 38.888 1.00 51.34 263 GLU A O 1
ATOM 2169 N N . SER A 1 264 ? -4.627 18.650 38.554 1.00 48.38 264 SER A N 1
ATOM 2170 C CA . SER A 1 264 ? -5.280 18.751 37.245 1.00 48.38 264 SER A CA 1
ATOM 2171 C C . SER A 1 264 ? -6.728 19.253 37.326 1.00 48.38 264 SER A C 1
ATOM 2173 O O . SER A 1 264 ? -7.196 19.909 36.392 1.00 48.38 264 SER A O 1
ATOM 2175 N N . ARG A 1 265 ? -7.452 19.028 38.434 1.00 53.91 265 ARG A N 1
ATOM 2176 C CA . ARG A 1 265 ? -8.887 19.365 38.557 1.00 53.91 265 ARG A CA 1
ATOM 2177 C C . ARG A 1 265 ? -9.202 20.867 38.660 1.00 53.91 265 ARG A C 1
ATOM 2179 O O . ARG A 1 265 ? -10.370 21.220 38.546 1.00 53.91 265 ARG A O 1
ATOM 2186 N N . GLY A 1 266 ? -8.202 21.745 38.795 1.00 50.03 266 GLY A N 1
ATOM 2187 C CA . GLY A 1 266 ? -8.420 23.176 39.064 1.00 50.03 266 GLY A CA 1
ATOM 2188 C C . GLY A 1 266 ? -7.990 24.190 37.994 1.00 50.03 266 GLY A C 1
ATOM 2189 O O . GLY A 1 266 ? -8.217 25.380 38.198 1.00 50.03 266 GLY A O 1
ATOM 2190 N N . ARG A 1 267 ? -7.351 23.799 36.878 1.00 52.62 267 ARG A N 1
ATOM 2191 C CA . ARG A 1 267 ? -6.797 24.772 35.903 1.00 52.62 267 ARG A CA 1
ATOM 2192 C C . ARG A 1 267 ? -7.321 24.583 34.478 1.00 52.62 267 ARG A C 1
ATOM 2194 O O . ARG A 1 267 ? -7.477 23.460 33.999 1.00 52.62 267 ARG A O 1
ATOM 2201 N N . SER A 1 268 ? -7.585 25.721 33.828 1.00 56.50 268 SER A N 1
ATOM 2202 C CA . SER A 1 268 ? -8.094 25.863 32.459 1.00 56.50 268 SER A CA 1
ATOM 2203 C C . SER A 1 268 ? -7.237 25.116 31.428 1.00 56.50 268 SER A C 1
ATOM 2205 O O . SER A 1 268 ? -6.022 24.977 31.582 1.00 56.50 268 SER A O 1
ATOM 2207 N N . GLY A 1 269 ? -7.902 24.616 30.379 1.00 60.09 269 GLY A N 1
ATOM 2208 C CA . GLY A 1 269 ? -7.400 23.597 29.447 1.00 60.09 269 GLY A CA 1
ATOM 2209 C C . GLY A 1 269 ? -6.074 23.887 28.736 1.00 60.09 269 GLY A C 1
ATOM 2210 O O . GLY A 1 269 ? -5.413 22.933 28.330 1.00 60.09 269 GLY A O 1
ATOM 2211 N N . ASP A 1 270 ? -5.635 25.143 28.649 1.00 61.19 270 ASP A N 1
ATOM 2212 C CA . ASP A 1 270 ? -4.357 25.486 28.012 1.00 61.19 270 ASP A CA 1
ATOM 2213 C C . ASP A 1 270 ? -3.149 25.134 28.890 1.00 61.19 270 ASP A C 1
ATOM 2215 O O . ASP A 1 270 ? -2.188 24.544 28.404 1.00 61.19 270 ASP A O 1
ATOM 2219 N N . LYS A 1 271 ? -3.233 25.324 30.214 1.00 61.72 271 LYS A N 1
ATOM 2220 C CA . LYS A 1 271 ? -2.129 24.973 31.131 1.00 61.72 271 LYS A CA 1
ATOM 2221 C C . LYS A 1 271 ? -1.924 23.461 31.267 1.00 61.72 271 LYS A C 1
ATOM 2223 O O . LYS A 1 271 ? -0.831 23.009 31.595 1.00 61.72 271 LYS A O 1
ATOM 2228 N N . ARG A 1 272 ? -2.959 22.658 30.985 1.00 66.12 272 ARG A N 1
ATOM 2229 C CA . ARG A 1 272 ? -2.853 21.188 30.983 1.00 66.12 272 ARG A CA 1
ATOM 2230 C C . ARG A 1 272 ? -1.971 20.674 29.845 1.00 66.12 272 ARG A C 1
ATOM 2232 O O . ARG A 1 272 ? -1.301 19.659 30.020 1.00 66.12 272 ARG A O 1
ATOM 2239 N N . ARG A 1 273 ? -1.963 21.358 28.695 1.00 71.38 273 ARG A N 1
ATOM 2240 C CA . ARG A 1 273 ? -1.124 20.977 27.550 1.00 71.38 273 ARG A CA 1
ATOM 2241 C C . ARG A 1 273 ? 0.349 21.228 27.851 1.00 71.38 273 ARG A C 1
ATOM 2243 O O . ARG A 1 273 ? 1.159 20.336 27.622 1.00 71.38 273 ARG A O 1
ATOM 2250 N N . ASP A 1 274 ? 0.665 22.363 28.463 1.00 75.19 274 ASP A N 1
ATOM 2251 C CA . ASP A 1 274 ? 2.042 22.709 28.824 1.00 75.19 274 ASP A CA 1
ATOM 2252 C C . ASP A 1 274 ? 2.615 21.760 29.889 1.00 75.19 274 ASP A C 1
ATOM 2254 O O . ASP A 1 274 ? 3.746 21.290 29.752 1.00 75.19 274 ASP A O 1
ATOM 2258 N N . CYS A 1 275 ? 1.821 21.378 30.899 1.00 75.50 275 CYS A N 1
ATOM 2259 C CA . CYS A 1 275 ? 2.239 20.383 31.894 1.00 75.50 275 CYS A CA 1
ATOM 2260 C C . CYS A 1 275 ? 2.489 18.999 31.273 1.00 75.50 275 CYS A C 1
ATOM 2262 O O . CYS A 1 275 ? 3.486 18.357 31.597 1.00 75.50 275 CYS A O 1
ATOM 2264 N N . LEU A 1 276 ? 1.631 18.543 30.352 1.00 77.25 276 LEU A N 1
ATOM 2265 C CA . LEU A 1 276 ? 1.826 17.259 29.665 1.00 77.25 276 LEU A CA 1
ATOM 2266 C C . LEU A 1 276 ? 3.079 17.259 28.785 1.00 77.25 276 LEU A C 1
ATOM 2268 O O . LEU A 1 276 ? 3.810 16.269 28.765 1.00 77.25 276 LEU A O 1
ATOM 2272 N N . ILE A 1 277 ? 3.354 18.368 28.093 1.00 82.94 277 ILE A N 1
ATOM 2273 C CA . ILE A 1 277 ? 4.575 18.533 27.296 1.00 82.94 277 ILE A CA 1
ATOM 2274 C C . ILE A 1 277 ? 5.809 18.467 28.202 1.00 82.94 277 ILE A C 1
ATOM 2276 O O . ILE A 1 277 ? 6.766 17.769 27.875 1.00 82.94 277 ILE A O 1
ATOM 2280 N N . PHE A 1 278 ? 5.778 19.126 29.363 1.00 84.00 278 PHE A N 1
ATOM 2281 C CA . PHE A 1 278 ? 6.902 19.124 30.299 1.00 84.00 278 PHE A CA 1
ATOM 2282 C C . PHE A 1 278 ? 7.181 17.728 30.877 1.00 84.00 278 PHE A C 1
ATOM 2284 O O . PHE A 1 278 ? 8.331 17.290 30.906 1.00 84.00 278 PHE A O 1
ATOM 2291 N N . VAL A 1 279 ? 6.131 16.990 31.257 1.00 86.44 279 VAL A N 1
ATOM 2292 C CA . VAL A 1 279 ? 6.251 15.603 31.742 1.00 86.44 279 VAL A CA 1
ATOM 2293 C C . VAL A 1 279 ? 6.796 14.685 30.646 1.00 86.44 279 VAL A C 1
ATOM 2295 O O . VAL A 1 279 ? 7.687 13.882 30.915 1.00 86.44 279 VAL A O 1
ATOM 2298 N N . LEU A 1 280 ? 6.327 14.828 29.402 1.00 87.44 280 LEU A N 1
ATOM 2299 C CA . LEU A 1 280 ? 6.830 14.053 28.262 1.00 87.44 280 LEU A CA 1
ATOM 2300 C C . LEU A 1 280 ? 8.309 14.332 27.978 1.00 87.44 280 LEU A C 1
ATOM 2302 O O . LEU A 1 280 ? 9.076 13.391 27.780 1.00 87.44 280 LEU A O 1
ATOM 2306 N N . LEU A 1 281 ? 8.722 15.601 27.986 1.00 90.75 281 LEU A N 1
ATOM 2307 C CA . LEU A 1 281 ? 10.123 15.979 27.786 1.00 90.75 281 LEU A CA 1
ATOM 2308 C C . LEU A 1 281 ? 11.018 15.420 28.895 1.00 90.75 281 LEU A C 1
ATOM 2310 O O . LEU A 1 281 ? 12.074 14.864 28.599 1.00 90.75 281 LEU A O 1
ATOM 2314 N N . TYR A 1 282 ? 10.576 15.495 30.151 1.00 92.00 282 TYR A N 1
ATOM 2315 C CA . TYR A 1 282 ? 11.306 14.924 31.281 1.00 92.00 282 TYR A CA 1
ATOM 2316 C C . TYR A 1 282 ? 11.485 13.404 31.141 1.00 92.00 282 TYR A C 1
ATOM 2318 O O . TYR A 1 282 ? 12.586 12.884 31.324 1.00 92.00 282 TYR A O 1
ATOM 2326 N N . LEU A 1 283 ? 10.429 12.691 30.733 1.00 91.06 283 LEU A N 1
ATOM 2327 C CA . LEU A 1 283 ? 10.460 11.243 30.505 1.00 91.06 283 LEU A CA 1
ATOM 2328 C C . LEU A 1 283 ? 11.417 10.855 29.370 1.00 91.06 283 LEU A C 1
ATOM 2330 O O . LEU A 1 283 ? 12.168 9.891 29.502 1.00 91.06 283 LEU A O 1
ATOM 2334 N N . ILE A 1 284 ? 11.435 11.625 28.277 1.00 91.19 284 ILE A N 1
ATOM 2335 C CA . ILE A 1 284 ? 12.367 11.412 27.161 1.00 91.19 284 ILE A CA 1
ATOM 2336 C C . ILE A 1 284 ? 13.813 11.589 27.631 1.00 91.19 284 ILE A C 1
ATOM 2338 O O . ILE A 1 284 ? 14.647 10.725 27.364 1.00 91.19 284 ILE A O 1
ATOM 2342 N N . VAL A 1 285 ? 14.112 12.667 28.363 1.00 93.19 285 VAL A N 1
ATOM 2343 C CA . VAL A 1 285 ? 15.459 12.917 28.902 1.00 93.19 285 VAL A CA 1
ATOM 2344 C C . VAL A 1 285 ? 15.886 11.790 29.843 1.00 93.19 285 VAL A C 1
ATOM 2346 O O . VAL A 1 285 ? 17.005 11.294 29.731 1.00 93.19 285 VAL A O 1
ATOM 2349 N N . TYR A 1 286 ? 14.988 11.330 30.715 1.00 93.44 286 TYR A N 1
ATOM 2350 C CA . TYR A 1 286 ? 15.256 10.218 31.624 1.00 93.44 286 TYR A CA 1
ATOM 2351 C C . TYR A 1 286 ? 15.588 8.917 30.878 1.00 93.44 286 TYR A C 1
ATOM 2353 O O . TYR A 1 286 ? 16.578 8.260 31.199 1.00 93.44 286 TYR A O 1
ATOM 2361 N N . ILE A 1 287 ? 14.814 8.565 29.844 1.00 92.25 287 ILE A N 1
ATOM 2362 C CA . ILE A 1 287 ? 15.063 7.368 29.023 1.00 92.25 287 ILE A CA 1
ATOM 2363 C C . ILE A 1 287 ? 16.416 7.469 28.312 1.00 92.25 287 ILE A C 1
ATOM 2365 O O . ILE A 1 287 ? 17.184 6.509 28.321 1.00 92.25 287 ILE A O 1
ATOM 2369 N N . VAL A 1 288 ? 16.736 8.629 27.732 1.00 93.69 288 VAL A N 1
ATOM 2370 C CA . VAL A 1 288 ? 18.017 8.849 27.044 1.00 93.69 288 VAL A CA 1
ATOM 2371 C C . VAL A 1 288 ? 19.192 8.723 28.014 1.00 93.69 288 VAL A C 1
ATOM 2373 O O . VAL A 1 288 ? 20.171 8.053 27.692 1.00 93.69 288 VAL A O 1
ATOM 2376 N N . LEU A 1 289 ? 19.094 9.302 29.214 1.00 92.19 289 LEU A N 1
ATOM 2377 C CA . LEU A 1 289 ? 20.135 9.186 30.240 1.00 92.19 289 LEU A CA 1
ATOM 2378 C C . LEU A 1 289 ? 20.283 7.751 30.758 1.00 92.19 289 LEU A C 1
ATOM 2380 O O . LEU A 1 289 ? 21.403 7.294 30.976 1.00 92.19 289 LEU A O 1
ATOM 2384 N N . SER A 1 290 ? 19.174 7.025 30.913 1.00 88.81 290 SER A N 1
ATOM 2385 C CA . SER A 1 290 ? 19.184 5.621 31.332 1.00 88.81 290 SER A CA 1
ATOM 2386 C C . SER A 1 290 ? 19.857 4.726 30.284 1.00 88.81 290 SER A C 1
ATOM 2388 O O . SER A 1 290 ? 20.763 3.964 30.617 1.00 88.81 290 SER A O 1
ATOM 2390 N N . LEU A 1 291 ? 19.506 4.893 29.003 1.00 92.19 291 LEU A N 1
ATOM 2391 C CA . LEU A 1 291 ? 20.139 4.180 27.887 1.00 92.19 291 LEU A CA 1
ATOM 2392 C C . LEU A 1 291 ? 21.624 4.532 27.746 1.00 92.19 291 LEU A C 1
ATOM 2394 O O . LEU A 1 291 ? 22.448 3.650 27.519 1.00 92.19 291 LEU A O 1
ATOM 2398 N N . TRP A 1 292 ? 21.985 5.806 27.914 1.00 91.75 292 TRP A N 1
ATOM 2399 C CA . TRP A 1 292 ? 23.379 6.244 27.858 1.00 91.75 292 TRP A CA 1
ATOM 2400 C C . TRP A 1 292 ? 24.217 5.675 29.009 1.00 91.75 292 TRP A C 1
ATOM 2402 O O . TRP A 1 292 ? 25.361 5.281 28.795 1.00 91.75 292 TRP A O 1
ATOM 2412 N N . SER A 1 293 ? 23.640 5.575 30.210 1.00 91.44 293 SER A N 1
ATOM 2413 C CA . SER A 1 293 ? 24.279 4.925 31.358 1.00 91.44 293 SER A CA 1
ATOM 2414 C C . SER A 1 293 ? 24.536 3.438 31.090 1.00 91.44 293 SER A C 1
ATOM 2416 O O . SER A 1 293 ? 25.655 2.967 31.288 1.00 91.44 293 SER A O 1
ATOM 2418 N N . GLN A 1 294 ? 23.549 2.713 30.550 1.00 89.25 294 GLN A N 1
ATOM 2419 C CA . GLN A 1 294 ? 23.724 1.296 30.215 1.00 89.25 294 GLN A CA 1
ATOM 2420 C C . GLN A 1 294 ? 24.759 1.063 29.110 1.00 89.25 294 GLN A C 1
ATOM 2422 O O . GLN A 1 294 ? 25.530 0.118 29.203 1.00 89.25 294 GLN A O 1
ATOM 2427 N N . LEU A 1 295 ? 24.840 1.947 28.110 1.00 87.19 295 LEU A N 1
ATOM 2428 C CA . LEU A 1 295 ? 25.854 1.865 27.051 1.00 87.19 295 LEU A CA 1
ATOM 2429 C C . LEU A 1 295 ? 27.273 2.218 27.522 1.00 87.19 295 LEU A C 1
ATOM 2431 O O . LEU A 1 295 ? 28.240 1.874 26.849 1.00 87.19 295 LEU A O 1
ATOM 2435 N N . ARG A 1 296 ? 27.412 2.962 28.625 1.00 84.00 296 ARG A N 1
ATOM 2436 C CA . ARG A 1 296 ? 28.714 3.412 29.137 1.00 84.00 296 ARG A CA 1
ATOM 2437 C C . ARG A 1 296 ? 29.305 2.470 30.189 1.00 84.00 296 ARG A C 1
ATOM 2439 O O . ARG A 1 296 ? 30.523 2.461 30.350 1.00 84.00 296 ARG A O 1
ATOM 2446 N N . PHE A 1 297 ? 28.462 1.741 30.918 1.00 79.19 297 PHE A N 1
ATOM 2447 C CA . PHE A 1 297 ? 28.869 0.912 32.059 1.00 79.19 297 PHE A CA 1
ATOM 2448 C C . PHE A 1 297 ? 28.535 -0.585 31.921 1.00 79.19 297 PHE A C 1
ATOM 2450 O O . PHE A 1 297 ? 28.850 -1.337 32.842 1.00 79.19 297 PHE A O 1
ATOM 2457 N N . GLY A 1 298 ? 27.913 -1.012 30.816 1.00 63.09 298 GL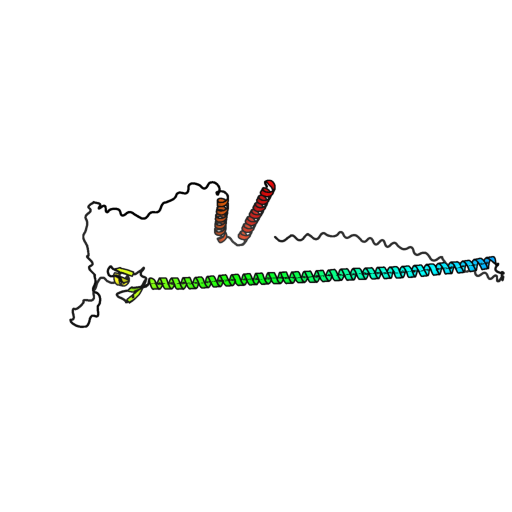Y A N 1
ATOM 2458 C CA . GLY A 1 298 ? 27.720 -2.421 30.445 1.00 63.09 298 GLY A CA 1
ATOM 2459 C C . GLY A 1 298 ? 28.685 -2.846 29.351 1.00 63.09 298 GLY A C 1
ATOM 2460 O O . GLY A 1 298 ? 29.216 -3.971 29.461 1.00 63.09 298 GLY A O 1
#

Foldseek 3Di:
DDPDDPPDDDDPPPPPPPPPVPPPDPDDPPDDPPPPDDDPDPDDQDPVNVVVVVVVVVVVVVVVVVVVVVVVVVVVVVVVVVVVVVVVVVVVVVVVVVVVVVVVVVVVVVVVVVVVVVVVVVVVVVVVVVVVVVVVVVVVVVVVVVQVVQWDQAPPPRDTDGVVQWDQDPVRGIHGPCVVVVPPPPPPPPPDDDDDDDDDDPPDDDPPPPDDDDDDDDDDDDDDDDDDDDDDDDDDDDDDDDDPPPVVVVVVVVVVVVVVVVVVVPDDDVVVVVVVVVVVVVVVVVVVVVVVVVVVPD